Protein 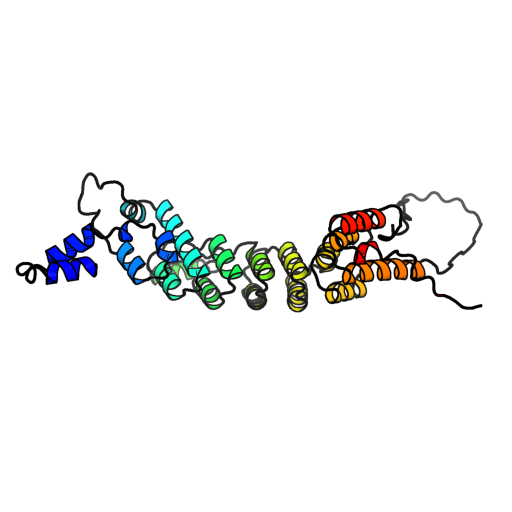AF-G4Z9L5-F1 (afdb_monomer_lite)

pLDDT: mean 73.32, std 16.98, range [27.75, 94.19]

Structure (mmCIF, N/CA/C/O backbone):
data_AF-G4Z9L5-F1
#
_entry.id   AF-G4Z9L5-F1
#
loop_
_atom_site.group_PDB
_atom_site.id
_atom_site.type_symbol
_atom_site.label_atom_id
_atom_site.label_alt_id
_atom_site.label_comp_id
_atom_site.label_asym_id
_atom_site.label_entity_id
_atom_site.label_seq_id
_atom_site.pdbx_PDB_ins_code
_atom_site.Cartn_x
_atom_site.Cartn_y
_atom_site.Cartn_z
_atom_site.occupancy
_atom_site.B_iso_or_equiv
_atom_site.auth_seq_id
_atom_site.auth_comp_id
_atom_site.auth_asym_id
_atom_site.auth_atom_id
_atom_site.pdbx_PDB_model_num
ATOM 1 N N . PRO A 1 1 ? -23.740 -12.668 27.620 1.00 65.25 1 PRO A N 1
ATOM 2 C CA . PRO A 1 1 ? -23.183 -13.867 28.298 1.00 65.25 1 PRO A CA 1
ATOM 3 C C . PRO A 1 1 ? -22.699 -14.909 27.269 1.00 65.25 1 PRO A C 1
ATOM 5 O O . PRO A 1 1 ? -23.249 -14.976 26.172 1.00 65.25 1 PRO A O 1
ATOM 8 N N . LEU A 1 2 ? -21.665 -15.696 27.590 1.00 73.94 2 LEU A N 1
ATOM 9 C CA . LEU A 1 2 ? -21.177 -16.818 26.784 1.00 73.94 2 LEU A CA 1
ATOM 10 C C . LEU A 1 2 ? -22.292 -17.851 26.617 1.00 73.94 2 LEU A C 1
ATOM 12 O O . LEU A 1 2 ? -22.941 -18.227 27.595 1.00 73.94 2 LEU A O 1
ATOM 16 N N . LEU A 1 3 ? -22.469 -18.354 25.393 1.00 78.31 3 LEU A N 1
ATOM 17 C CA . LEU A 1 3 ? -23.492 -19.354 25.074 1.00 78.31 3 LEU A CA 1
ATOM 18 C C . LEU A 1 3 ? -23.369 -20.596 25.973 1.00 78.31 3 LEU A C 1
ATOM 20 O O . LEU A 1 3 ? -24.366 -21.087 26.490 1.00 78.31 3 LEU A O 1
ATOM 24 N N . VAL A 1 4 ? -22.138 -21.055 26.218 1.00 78.69 4 VAL A N 1
ATOM 25 C CA . VAL A 1 4 ? -21.842 -22.218 27.073 1.00 78.69 4 VAL A CA 1
ATOM 26 C C . VAL A 1 4 ? -22.334 -22.004 28.506 1.00 78.69 4 VAL A C 1
ATOM 28 O O . VAL A 1 4 ? -22.950 -22.893 29.087 1.00 78.69 4 VAL A O 1
ATOM 31 N N . VAL A 1 5 ? -22.126 -20.808 29.061 1.00 78.94 5 VAL A N 1
ATOM 32 C CA . VAL A 1 5 ? -22.569 -20.463 30.418 1.00 78.94 5 VAL A CA 1
ATOM 33 C C . VAL A 1 5 ? -24.092 -20.362 30.460 1.00 78.94 5 VAL A C 1
ATOM 35 O O . VAL A 1 5 ? -24.722 -20.953 31.332 1.00 78.94 5 VAL A O 1
ATOM 38 N N . ALA A 1 6 ? -24.708 -19.718 29.466 1.00 79.06 6 ALA A N 1
ATOM 39 C CA . ALA A 1 6 ? -26.164 -19.640 29.369 1.00 79.06 6 ALA A CA 1
ATOM 40 C C . ALA A 1 6 ? -26.823 -21.032 29.286 1.00 79.06 6 ALA A C 1
ATOM 42 O O . ALA A 1 6 ? -27.838 -21.272 29.938 1.00 79.06 6 ALA A O 1
ATOM 43 N N . LEU A 1 7 ? -26.239 -21.966 28.530 1.00 81.56 7 LEU A N 1
ATOM 44 C CA . LEU A 1 7 ? -26.728 -23.343 28.423 1.00 81.56 7 LEU A CA 1
ATOM 45 C C . LEU A 1 7 ? -26.539 -24.130 29.728 1.00 81.56 7 LEU A C 1
ATOM 47 O O . LEU A 1 7 ? -27.466 -24.806 30.175 1.00 81.56 7 LEU A O 1
ATOM 51 N N . LEU A 1 8 ? -25.380 -23.997 30.379 1.00 82.94 8 LEU A N 1
ATOM 52 C CA . LEU A 1 8 ? -25.090 -24.676 31.643 1.00 82.94 8 LEU A CA 1
ATOM 53 C C . LEU A 1 8 ? -26.039 -24.216 32.757 1.00 82.94 8 LEU A C 1
ATOM 55 O O . LEU A 1 8 ? -26.591 -25.048 33.475 1.00 82.94 8 LEU A O 1
ATOM 59 N N . PHE A 1 9 ? -26.301 -22.913 32.865 1.00 80.06 9 PHE A N 1
ATOM 60 C CA . PHE A 1 9 ? -27.212 -22.372 33.875 1.00 80.06 9 PHE A CA 1
ATOM 61 C C . PHE A 1 9 ? -28.696 -22.620 33.561 1.00 80.06 9 PHE A C 1
ATOM 63 O O . PHE A 1 9 ? -29.475 -22.804 34.492 1.00 80.06 9 PHE A O 1
ATOM 70 N N . ARG A 1 10 ? -29.090 -22.746 32.284 1.00 80.38 10 ARG A N 1
ATOM 71 C CA . ARG A 1 10 ? -30.436 -23.225 31.904 1.00 80.38 10 ARG A CA 1
ATOM 72 C C . ARG A 1 10 ? -30.689 -24.677 32.315 1.00 80.38 10 ARG A C 1
ATOM 74 O O . ARG A 1 10 ? -31.826 -25.024 32.612 1.00 80.38 10 ARG A O 1
ATOM 81 N N . SER A 1 11 ? -29.649 -25.513 32.354 1.00 82.44 11 SER A N 1
ATOM 82 C CA . SER A 1 11 ? -29.766 -26.925 32.753 1.00 82.44 11 SER A CA 1
ATOM 83 C C . SER A 1 11 ? -29.892 -27.149 34.268 1.00 82.44 11 SER A C 1
ATOM 85 O O . SER A 1 11 ? -30.231 -28.253 34.691 1.00 82.44 11 SER A O 1
ATOM 87 N N . LYS A 1 12 ? -29.639 -26.122 35.098 1.00 80.31 12 LYS A N 1
ATOM 88 C CA . LYS A 1 12 ? -29.667 -26.221 36.566 1.00 80.31 12 LYS A CA 1
ATOM 89 C C . LYS A 1 12 ? -30.902 -25.513 37.154 1.00 80.31 12 LYS A C 1
ATOM 91 O O . LYS A 1 12 ? -30.903 -24.281 37.248 1.00 80.31 12 LYS A O 1
ATOM 96 N N . PRO A 1 13 ? -31.938 -26.257 37.591 1.00 67.56 13 PRO A N 1
ATOM 97 C CA . PRO A 1 13 ? -33.136 -25.674 38.189 1.00 67.56 13 PRO A CA 1
ATOM 98 C C . PRO A 1 13 ? -32.773 -25.064 39.550 1.00 67.56 13 PRO A C 1
ATOM 100 O O . PRO A 1 13 ? -32.474 -25.773 40.503 1.00 67.56 13 PRO A O 1
ATOM 103 N N . GLY A 1 14 ? -32.714 -23.735 39.614 1.00 70.94 14 GLY A N 1
ATOM 104 C CA . GLY A 1 14 ? -32.313 -22.979 40.809 1.00 70.94 14 GLY A CA 1
ATOM 105 C C . GLY A 1 14 ? -31.608 -21.661 40.490 1.00 70.94 14 GLY A C 1
ATOM 106 O O . GLY A 1 14 ? -31.708 -20.715 41.259 1.00 70.94 14 GLY A O 1
ATOM 107 N N . PHE A 1 15 ? -30.968 -21.561 39.320 1.00 65.94 15 PHE A N 1
ATOM 108 C CA . PHE A 1 15 ? -30.259 -20.345 38.896 1.00 65.94 15 PHE A CA 1
ATOM 109 C C . PHE A 1 15 ? -31.024 -19.483 37.882 1.00 65.94 15 PHE A C 1
ATOM 111 O O . PHE A 1 15 ? -30.560 -18.403 37.525 1.00 65.94 15 PHE A O 1
ATOM 118 N N . GLY A 1 16 ? -32.212 -19.911 37.439 1.00 67.00 16 GLY A N 1
ATOM 119 C CA . GLY A 1 16 ? -33.048 -19.138 36.509 1.00 67.00 16 GLY A CA 1
ATOM 120 C C . GLY A 1 16 ? -33.518 -17.783 37.061 1.00 67.00 16 GLY A C 1
ATOM 121 O O . GLY A 1 16 ? -33.874 -16.905 36.283 1.00 67.00 16 GLY A O 1
ATOM 122 N N . SER A 1 17 ? -33.483 -17.596 38.384 1.00 71.25 17 SER A N 1
ATOM 123 C CA . SER A 1 17 ? -33.837 -16.354 39.085 1.00 71.25 17 SER A CA 1
ATOM 124 C C . SER A 1 17 ? -32.644 -15.428 39.365 1.00 71.25 17 SER A C 1
ATOM 126 O O . SER A 1 17 ? -32.846 -14.335 39.890 1.00 71.25 17 SER A O 1
ATOM 128 N N . LEU A 1 18 ? -31.410 -15.830 39.026 1.00 79.38 18 LEU A N 1
ATOM 129 C CA . LEU A 1 18 ? -30.176 -15.098 39.347 1.00 79.38 18 LEU A CA 1
ATOM 130 C C . LEU A 1 18 ? -29.397 -14.718 38.070 1.00 79.38 18 LEU A C 1
ATOM 132 O O . LEU A 1 18 ? -28.298 -15.231 37.843 1.00 79.38 18 LEU A O 1
ATOM 136 N N . PRO A 1 19 ? -29.929 -13.810 37.227 1.00 78.00 19 PRO A N 1
ATOM 137 C CA . PRO A 1 19 ? -29.271 -13.407 35.980 1.00 78.00 19 PRO A CA 1
ATOM 138 C C . PRO A 1 19 ? -27.883 -12.796 36.222 1.00 78.00 19 PRO A C 1
ATOM 140 O O . PRO A 1 19 ? -26.950 -13.085 35.481 1.00 78.00 19 PRO A O 1
ATOM 143 N N . HIS A 1 20 ? -27.709 -12.068 37.330 1.00 79.06 20 HIS A N 1
ATOM 144 C CA . HIS A 1 20 ? -26.424 -11.486 37.717 1.00 79.06 20 HIS A CA 1
ATOM 145 C C . HIS A 1 20 ? -25.327 -12.540 37.945 1.00 79.06 20 HIS A C 1
ATOM 147 O O . HIS A 1 20 ? -24.188 -12.310 37.562 1.00 79.06 20 HIS A O 1
ATOM 153 N N . VAL A 1 21 ? -25.648 -13.721 38.496 1.00 79.62 21 VAL A N 1
ATOM 154 C CA . VAL A 1 21 ? -24.662 -14.807 38.682 1.00 79.62 21 VAL A CA 1
ATOM 155 C C . VAL A 1 21 ? -24.234 -15.379 37.334 1.00 79.62 21 VAL A C 1
ATOM 157 O O . VAL A 1 21 ? -23.052 -15.643 37.119 1.00 79.62 21 VAL A O 1
ATOM 160 N N . VAL A 1 22 ? -25.182 -15.550 36.410 1.00 79.06 22 VAL A N 1
ATOM 161 C CA . VAL A 1 22 ? -24.896 -16.015 35.045 1.00 79.06 22 VAL A CA 1
ATOM 162 C C . VAL A 1 22 ? -23.985 -15.021 34.327 1.00 79.06 22 VAL A C 1
ATOM 164 O O . VAL A 1 22 ? -23.029 -15.436 33.670 1.00 79.06 22 VAL A O 1
ATOM 167 N N . ASP A 1 23 ? -24.242 -13.724 34.487 1.00 76.12 23 ASP A N 1
ATOM 168 C CA . ASP A 1 23 ? -23.431 -12.667 33.892 1.00 76.12 23 ASP A CA 1
ATOM 169 C C . ASP A 1 23 ? -22.036 -12.589 34.525 1.00 76.12 23 ASP A C 1
ATOM 171 O O . ASP A 1 23 ? -21.055 -12.576 33.784 1.00 76.12 23 ASP A O 1
ATOM 175 N N . SER A 1 24 ? -21.904 -12.666 35.854 1.00 75.38 24 SER A N 1
ATOM 176 C CA . SER A 1 24 ? -20.599 -12.692 36.534 1.00 75.38 24 SER A CA 1
ATOM 177 C C . SER A 1 24 ? -19.767 -13.923 36.170 1.00 75.38 24 SER A C 1
ATOM 179 O O . SER A 1 24 ? -18.589 -13.792 35.845 1.00 75.38 24 SER A O 1
ATOM 181 N N . VAL A 1 25 ? -20.360 -15.124 36.156 1.00 77.62 25 VAL A N 1
ATOM 182 C CA . VAL A 1 25 ? -19.649 -16.357 35.762 1.00 77.62 25 VAL A CA 1
ATOM 183 C C . VAL A 1 25 ? -19.287 -16.320 34.282 1.00 77.62 25 VAL A C 1
ATOM 185 O O . VAL A 1 25 ? -18.194 -16.732 33.895 1.00 77.62 25 VAL A O 1
ATOM 188 N N . SER A 1 26 ? -20.175 -15.783 33.445 1.00 78.56 26 SER A N 1
ATOM 189 C CA . SER A 1 26 ? -19.867 -15.550 32.041 1.00 78.56 26 SER A CA 1
ATOM 190 C C . SER A 1 26 ? -18.724 -14.565 31.857 1.00 78.56 26 SER A C 1
ATOM 192 O O . SER A 1 26 ? -17.976 -14.735 30.903 1.00 78.56 26 SER A O 1
ATOM 194 N N . ALA A 1 27 ? -18.636 -13.524 32.676 1.00 72.75 27 ALA A N 1
ATOM 195 C CA . ALA A 1 27 ? -17.602 -12.508 32.570 1.00 72.75 27 ALA A CA 1
ATOM 196 C C . ALA A 1 27 ? -16.255 -13.042 33.098 1.00 72.75 27 ALA A C 1
ATOM 198 O O . ALA A 1 27 ? -15.216 -12.774 32.505 1.00 72.75 27 ALA A O 1
ATOM 199 N N . PHE A 1 28 ? -16.280 -13.887 34.136 1.00 73.12 28 PHE A N 1
ATOM 200 C CA . PHE A 1 28 ? -15.102 -14.571 34.676 1.00 73.12 28 PHE A CA 1
ATOM 201 C C . PHE A 1 28 ? -14.513 -15.617 33.716 1.00 73.12 28 PHE A C 1
ATOM 203 O O . PHE A 1 28 ? -13.302 -15.678 33.530 1.00 73.12 28 PHE A O 1
ATOM 210 N N . LEU A 1 29 ? -15.359 -16.441 33.085 1.00 73.69 29 LEU A N 1
ATOM 211 C CA . LEU A 1 29 ? -14.920 -17.491 32.150 1.00 73.69 29 LEU A CA 1
ATOM 212 C C . LEU A 1 29 ? -14.539 -16.962 30.765 1.00 73.69 29 LEU A C 1
ATOM 214 O O . LEU A 1 29 ? -14.106 -17.723 29.897 1.00 73.69 29 LEU A O 1
ATOM 218 N N . ASP A 1 30 ? -14.736 -15.674 30.528 1.00 74.06 30 ASP A N 1
ATOM 219 C CA . ASP A 1 30 ? -14.447 -15.069 29.251 1.00 74.06 30 ASP A CA 1
ATOM 220 C C . ASP A 1 30 ? -12.952 -14.792 29.111 1.00 74.06 30 ASP A C 1
ATOM 222 O O . ASP A 1 30 ? -12.443 -13.754 29.513 1.00 74.06 30 ASP A O 1
ATOM 226 N N . SER A 1 31 ? -12.221 -15.727 28.514 1.00 75.06 31 SER A N 1
ATOM 227 C CA . SER A 1 31 ? -10.815 -15.516 28.161 1.00 75.06 31 SER A CA 1
ATOM 228 C C . SER A 1 31 ? -10.649 -14.594 26.948 1.00 75.06 31 SER A C 1
ATOM 230 O O . SER A 1 31 ? -9.572 -14.031 26.752 1.00 75.06 31 SER A O 1
ATOM 232 N N . SER A 1 32 ? -11.706 -14.380 26.150 1.00 74.12 32 SER A N 1
ATOM 233 C CA . SER A 1 32 ? -11.632 -13.566 24.929 1.00 74.12 32 SER A CA 1
ATOM 234 C C . SER A 1 32 ? -11.335 -12.098 25.233 1.00 74.12 32 SER A C 1
ATOM 236 O O . SER A 1 32 ? -10.643 -11.431 24.470 1.00 74.12 32 SER A O 1
ATOM 238 N N . VAL A 1 33 ? -11.758 -11.622 26.403 1.00 73.94 33 VAL A N 1
ATOM 239 C CA . VAL A 1 33 ? -11.490 -10.260 26.877 1.00 73.94 33 VAL A CA 1
ATOM 240 C C . VAL A 1 33 ? -10.038 -10.045 27.323 1.00 73.94 33 VAL A C 1
ATOM 242 O O . VAL A 1 33 ? -9.648 -8.909 27.551 1.00 73.94 33 VAL A O 1
ATOM 245 N N . GLN A 1 34 ? -9.220 -11.095 27.471 1.00 76.62 34 GLN A N 1
ATOM 246 C CA . GLN A 1 34 ? -7.770 -10.955 27.710 1.00 76.62 34 GLN A CA 1
ATOM 247 C C . GLN A 1 34 ? -6.965 -10.799 26.409 1.00 76.62 34 GLN A C 1
ATOM 249 O O . GLN A 1 34 ? -5.753 -10.592 26.454 1.00 76.62 34 GLN A O 1
ATOM 254 N N . LEU A 1 35 ? -7.607 -10.911 25.242 1.00 83.00 35 LEU A N 1
ATOM 255 C CA . LEU A 1 35 ? -6.928 -10.744 23.963 1.00 83.00 35 LEU A CA 1
ATOM 256 C C . LEU A 1 35 ? -6.574 -9.265 23.731 1.00 83.00 35 LEU A C 1
ATOM 258 O O . LEU A 1 35 ? -7.439 -8.404 23.897 1.00 83.00 35 LEU A O 1
ATOM 262 N N . PRO A 1 36 ? -5.341 -8.959 23.279 1.00 85.31 36 PRO A N 1
ATOM 263 C CA . PRO A 1 36 ? -5.005 -7.625 22.794 1.00 85.31 36 PRO A CA 1
ATOM 264 C C . PRO A 1 36 ? -5.947 -7.201 21.665 1.00 85.31 36 PRO A C 1
ATOM 266 O O . PRO A 1 36 ? -6.260 -8.008 20.782 1.00 85.31 36 PRO A O 1
ATOM 269 N N . LEU A 1 37 ? -6.357 -5.932 21.662 1.00 86.56 37 LEU A N 1
ATOM 270 C C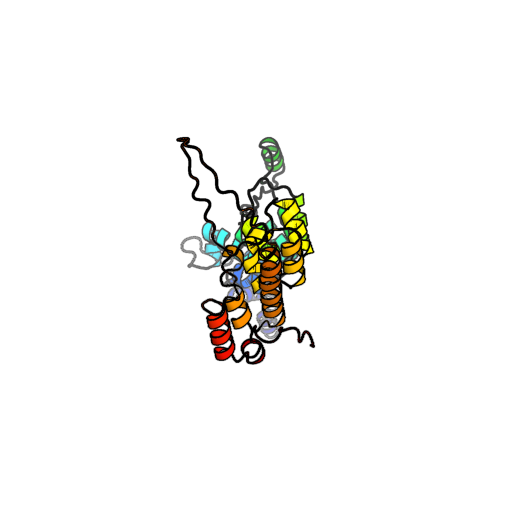A . LEU A 1 37 ? -7.328 -5.393 20.706 1.00 86.56 37 LEU A CA 1
ATOM 271 C C . LEU A 1 37 ? -6.886 -5.581 19.245 1.00 86.56 37 LEU A C 1
ATOM 273 O O . LEU A 1 37 ? -7.672 -6.001 18.398 1.00 86.56 37 LEU A O 1
ATOM 277 N N . SER A 1 38 ? -5.602 -5.372 18.961 1.00 86.75 38 SER A N 1
ATOM 278 C CA . SER A 1 38 ? -4.978 -5.641 17.656 1.00 86.75 38 SER A CA 1
ATOM 279 C C . SER A 1 38 ? -5.156 -7.093 17.199 1.00 86.75 38 SER A C 1
ATOM 281 O O . SER A 1 38 ? -5.506 -7.360 16.052 1.00 86.75 38 SER A O 1
ATOM 283 N N . LYS A 1 39 ? -4.987 -8.064 18.105 1.00 87.88 39 LYS A N 1
ATOM 284 C CA . LYS A 1 39 ? -5.175 -9.490 17.797 1.00 87.88 39 LYS A CA 1
ATOM 285 C C . LYS A 1 39 ? -6.652 -9.843 17.638 1.00 87.88 39 LYS A C 1
ATOM 287 O O . LYS A 1 39 ? -6.980 -10.679 16.803 1.00 87.88 39 LYS A O 1
ATOM 292 N N . ALA A 1 40 ? -7.531 -9.199 18.404 1.00 88.25 40 ALA A N 1
ATOM 293 C CA . ALA A 1 40 ? -8.975 -9.349 18.266 1.00 88.25 40 ALA A CA 1
ATOM 294 C C . ALA A 1 40 ? -9.493 -8.804 16.921 1.00 88.25 40 ALA A C 1
ATOM 296 O O . ALA A 1 40 ? -10.385 -9.396 16.312 1.00 88.25 40 ALA A O 1
ATOM 297 N N . SER A 1 41 ? -8.878 -7.730 16.421 1.00 89.62 41 SER A N 1
ATOM 298 C CA . SER A 1 41 ? -9.227 -7.086 15.146 1.00 89.62 41 SER A CA 1
ATOM 299 C C . SER A 1 41 ? -9.036 -8.020 13.946 1.00 89.62 41 SER A C 1
ATOM 301 O O . SER A 1 41 ? -9.818 -7.984 12.997 1.00 89.62 41 SER A O 1
ATOM 303 N N . LYS A 1 42 ? -8.104 -8.981 14.037 1.00 89.94 42 LYS A N 1
ATOM 304 C CA . LYS A 1 42 ? -7.916 -10.032 13.020 1.00 89.94 42 LYS A CA 1
ATOM 305 C C . LYS A 1 42 ? -9.170 -10.865 12.761 1.00 89.94 42 LYS A C 1
ATOM 307 O O . LYS A 1 42 ? -9.334 -11.380 11.657 1.00 89.94 42 LYS A O 1
ATOM 312 N N . PHE A 1 43 ? -10.052 -11.001 13.752 1.00 87.06 43 PHE A N 1
ATOM 313 C CA . PHE A 1 43 ? -11.279 -11.788 13.629 1.00 87.06 43 PHE A CA 1
ATOM 314 C C . PHE A 1 43 ? -12.434 -11.029 12.964 1.00 87.06 43 PHE A C 1
ATOM 316 O O . PHE A 1 43 ? -13.440 -11.658 12.648 1.00 87.06 43 PHE A O 1
ATOM 323 N N . GLY A 1 44 ? -12.335 -9.709 12.750 1.00 86.12 44 GLY A N 1
ATOM 324 C CA . GLY A 1 44 ? -13.411 -8.951 12.095 1.00 86.12 44 GLY A CA 1
ATOM 325 C C . GLY A 1 44 ? -14.698 -8.830 12.916 1.00 86.12 44 GLY A C 1
ATOM 326 O O . GLY A 1 44 ? -15.769 -8.641 12.354 1.00 86.12 44 GLY A O 1
ATOM 327 N N . SER A 1 45 ? -14.639 -9.036 14.235 1.00 88.31 45 SER A N 1
ATOM 328 C CA . SER A 1 45 ? -15.838 -9.113 15.074 1.00 88.31 45 SER A CA 1
ATOM 329 C C . SER A 1 45 ? -15.990 -7.871 15.943 1.00 88.31 45 SER A C 1
ATOM 331 O O . SER A 1 45 ? -15.377 -7.765 17.004 1.00 88.31 45 SER A O 1
ATOM 333 N N . LEU A 1 46 ? -16.879 -6.959 15.537 1.00 88.69 46 LEU A N 1
ATOM 334 C CA . LEU A 1 46 ? -17.261 -5.799 16.353 1.00 88.69 46 LEU A CA 1
ATOM 335 C C . LEU A 1 46 ? -17.849 -6.215 17.704 1.00 88.69 46 LEU A C 1
ATOM 337 O O . LEU A 1 46 ? -17.634 -5.549 18.710 1.00 88.69 46 LEU A O 1
ATOM 341 N N . ALA A 1 47 ? -18.562 -7.344 17.752 1.00 85.38 47 ALA A N 1
ATOM 342 C CA . ALA A 1 47 ? -19.081 -7.886 19.002 1.00 85.38 47 ALA A CA 1
ATOM 343 C C . ALA A 1 47 ? -17.946 -8.259 19.969 1.00 85.38 47 ALA A C 1
ATOM 345 O O . ALA A 1 47 ? -18.070 -8.019 21.167 1.00 85.38 47 ALA A O 1
ATOM 346 N N . LEU A 1 48 ? -16.833 -8.803 19.460 1.00 85.38 48 LEU A N 1
ATOM 347 C CA . LEU A 1 48 ? -15.641 -9.093 20.259 1.00 85.38 48 LEU A CA 1
ATOM 348 C C . LEU A 1 48 ? -14.933 -7.805 20.702 1.00 85.38 48 LEU A C 1
ATOM 350 O O . LEU A 1 48 ? -14.564 -7.702 21.868 1.00 85.38 48 LEU A O 1
ATOM 354 N N . LEU A 1 49 ? -14.790 -6.816 19.814 1.00 86.81 49 LEU A N 1
ATOM 355 C CA . LEU A 1 49 ? -14.167 -5.528 20.149 1.00 86.81 49 LEU A CA 1
ATOM 356 C C . LEU A 1 49 ? -14.965 -4.765 21.214 1.00 86.81 49 LEU A C 1
ATOM 358 O O . LEU A 1 49 ? -14.400 -4.382 22.235 1.00 86.81 49 LEU A O 1
ATOM 362 N N . ASN A 1 50 ? -16.287 -4.652 21.049 1.00 86.06 50 ASN A N 1
ATOM 363 C CA . ASN A 1 50 ? -17.188 -4.078 22.054 1.00 86.06 50 ASN A CA 1
ATOM 364 C C . ASN A 1 50 ? -17.078 -4.814 23.389 1.00 86.06 50 ASN A C 1
ATOM 366 O O . ASN A 1 50 ? -17.085 -4.205 24.456 1.00 86.06 50 ASN A O 1
ATOM 370 N N . ARG A 1 51 ? -16.950 -6.139 23.343 1.00 81.62 51 ARG A N 1
ATOM 371 C CA . ARG A 1 51 ? -16.830 -6.961 24.542 1.00 81.62 51 ARG A CA 1
ATOM 372 C C . ARG A 1 51 ? -15.511 -6.731 25.276 1.00 81.62 51 ARG A C 1
ATOM 374 O O . ARG A 1 51 ? -15.535 -6.604 26.496 1.00 81.62 51 ARG A O 1
ATOM 381 N N . ILE A 1 52 ? -14.394 -6.628 24.554 1.00 83.56 52 ILE A N 1
ATOM 382 C CA . ILE A 1 52 ? -13.085 -6.254 25.116 1.00 83.56 52 ILE A CA 1
ATOM 383 C C . ILE A 1 52 ? -13.147 -4.838 25.695 1.00 83.56 52 ILE A C 1
ATOM 385 O O . ILE A 1 52 ? -12.696 -4.617 26.816 1.00 83.56 52 ILE A O 1
ATOM 389 N N . TRP A 1 53 ? -13.758 -3.896 24.973 1.00 83.19 53 TRP A N 1
ATOM 390 C CA . TRP A 1 53 ? -13.824 -2.494 25.373 1.00 83.19 53 TRP A CA 1
ATOM 391 C C . TRP A 1 53 ? -14.694 -2.254 26.614 1.00 83.19 53 TRP A C 1
ATOM 393 O O . TRP A 1 53 ? -14.288 -1.537 27.529 1.00 83.19 53 TRP A O 1
ATOM 403 N N . HIS A 1 54 ? -15.881 -2.859 26.685 1.00 79.31 54 HIS A N 1
ATOM 404 C CA . HIS A 1 54 ? -16.823 -2.658 27.792 1.00 79.31 54 HIS A CA 1
ATOM 405 C C . HIS A 1 54 ? -16.539 -3.528 29.027 1.00 79.31 54 HIS A C 1
ATOM 407 O O . HIS A 1 54 ? -17.194 -3.347 30.054 1.00 79.31 54 HIS A O 1
ATOM 413 N N . CYS A 1 55 ? -15.587 -4.464 28.970 1.00 73.19 55 CYS A N 1
ATOM 414 C CA . CYS A 1 55 ? -15.248 -5.302 30.118 1.00 73.19 55 CYS A CA 1
ATOM 415 C C . CYS A 1 55 ? -14.539 -4.475 31.209 1.00 73.19 55 CYS A C 1
ATOM 417 O O . CYS A 1 55 ? -13.374 -4.113 31.065 1.00 73.19 55 CYS A O 1
ATOM 419 N N . ARG A 1 56 ? -15.250 -4.182 32.309 1.00 63.91 56 ARG A N 1
ATOM 420 C CA . ARG A 1 56 ? -14.771 -3.360 33.444 1.00 63.91 56 ARG A CA 1
ATOM 421 C C . ARG A 1 56 ? -14.300 -4.156 34.669 1.00 63.91 56 ARG A C 1
ATOM 423 O O . ARG A 1 56 ? -14.010 -3.550 35.691 1.00 63.91 56 ARG A O 1
ATOM 430 N N . LEU A 1 57 ? -14.217 -5.486 34.582 1.00 59.44 57 LEU A N 1
ATOM 431 C CA . LEU A 1 57 ? -13.997 -6.367 35.746 1.00 59.44 57 LEU A CA 1
ATOM 432 C C . LEU A 1 57 ? -12.735 -6.052 36.570 1.00 59.44 57 LEU A C 1
ATOM 434 O O . LEU A 1 57 ? -12.687 -6.394 37.744 1.00 59.44 57 LEU A O 1
ATOM 438 N N . ASP A 1 58 ? -11.730 -5.405 35.979 1.00 54.97 58 ASP A N 1
ATOM 439 C CA . ASP A 1 58 ? -10.436 -5.176 36.632 1.00 54.97 58 ASP A CA 1
ATOM 440 C C . ASP A 1 58 ? -10.394 -3.864 37.459 1.00 54.97 58 ASP A C 1
ATOM 442 O O . ASP A 1 58 ? -9.430 -3.632 38.184 1.00 54.97 58 ASP A O 1
ATOM 446 N N . LEU A 1 59 ? -11.428 -3.011 37.371 1.00 50.03 59 LEU A N 1
ATOM 447 C CA . LEU A 1 59 ? -11.484 -1.681 38.010 1.00 50.03 59 LEU A CA 1
ATOM 448 C C . LEU A 1 59 ? -12.061 -1.677 39.435 1.00 50.03 59 LEU A C 1
ATOM 450 O O . LEU A 1 59 ? -11.937 -0.674 40.128 1.00 50.03 59 LEU A O 1
ATOM 454 N N . GLU A 1 60 ? -12.676 -2.767 39.895 1.00 50.59 60 GLU A N 1
ATOM 455 C CA . GLU A 1 60 ? -13.289 -2.826 41.237 1.00 50.59 60 GLU A CA 1
ATOM 456 C C . GLU A 1 60 ? -12.271 -3.104 42.366 1.00 50.59 60 GLU A C 1
ATOM 458 O O . GLU A 1 60 ? -12.624 -3.082 43.543 1.00 50.59 60 GLU A O 1
ATOM 463 N N . ALA A 1 61 ? -10.994 -3.341 42.041 1.00 49.59 61 ALA A N 1
ATOM 464 C CA . ALA A 1 61 ? -9.930 -3.588 43.017 1.00 49.59 61 ALA A CA 1
ATOM 465 C C . ALA A 1 61 ? -9.078 -2.322 43.250 1.00 49.59 61 ALA A C 1
ATOM 467 O O . ALA A 1 61 ? -7.925 -2.249 42.829 1.00 49.59 61 ALA A O 1
ATOM 468 N N . GLU A 1 62 ? -9.652 -1.329 43.937 1.00 51.53 62 GLU A N 1
ATOM 469 C CA . GLU A 1 62 ? -9.165 0.058 44.106 1.00 51.53 62 GLU A CA 1
ATOM 470 C C . GLU A 1 62 ? -7.748 0.273 44.695 1.00 51.53 62 GLU A C 1
ATOM 472 O O . GLU A 1 62 ? -7.337 1.419 44.849 1.00 51.53 62 GLU A O 1
ATOM 477 N N . VAL A 1 63 ? -6.952 -0.754 45.021 1.00 48.56 63 VAL A N 1
ATOM 478 C CA . VAL A 1 63 ? -5.626 -0.533 45.654 1.00 48.56 63 VAL A CA 1
ATOM 479 C C . VAL A 1 63 ? -4.487 -1.377 45.068 1.00 48.56 63 VAL A C 1
ATOM 481 O O . VAL A 1 63 ? -3.329 -1.031 45.255 1.00 48.56 63 VAL A O 1
ATOM 484 N N . ASN A 1 64 ? -4.771 -2.445 44.316 1.00 50.75 64 ASN A N 1
ATOM 485 C CA . ASN A 1 64 ? -3.758 -3.310 43.692 1.00 50.75 64 ASN A CA 1
ATOM 486 C C . ASN A 1 64 ? -4.389 -4.072 42.518 1.00 50.75 64 ASN A C 1
ATOM 488 O O . ASN A 1 64 ? -4.511 -5.299 42.568 1.00 50.75 64 ASN A O 1
ATOM 492 N N . ALA A 1 65 ? -4.859 -3.359 41.491 1.00 55.22 65 ALA A N 1
ATOM 493 C CA . ALA A 1 65 ? -5.395 -4.012 40.302 1.00 55.22 65 ALA A CA 1
ATOM 494 C C . ALA A 1 65 ? -4.307 -4.942 39.719 1.00 55.22 65 ALA A C 1
ATOM 496 O O . ALA A 1 65 ? -3.223 -4.463 39.369 1.00 55.22 65 ALA A O 1
ATOM 497 N N . PRO A 1 66 ? -4.532 -6.268 39.668 1.00 57.22 66 PRO A N 1
ATOM 498 C CA . PRO A 1 66 ? -3.544 -7.190 39.131 1.00 57.22 66 PRO A CA 1
ATOM 499 C C . PRO A 1 66 ? -3.263 -6.830 37.672 1.00 57.22 66 PRO A C 1
ATOM 501 O O . PRO A 1 66 ? -4.170 -6.447 36.930 1.00 57.22 66 PRO A O 1
ATOM 504 N N . TRP A 1 67 ? -1.998 -6.954 37.267 1.00 65.88 67 TRP A N 1
ATOM 505 C CA . TRP A 1 67 ? -1.570 -6.735 35.888 1.00 65.88 67 TRP A CA 1
ATOM 506 C C . TRP A 1 67 ? -2.510 -7.465 34.918 1.00 65.88 67 TRP A C 1
ATOM 508 O O . TRP A 1 67 ? -2.652 -8.689 34.967 1.00 65.88 67 TRP A O 1
ATOM 518 N N . SER A 1 68 ? -3.169 -6.703 34.046 1.00 71.44 68 SER A N 1
ATOM 519 C CA . SER A 1 68 ? -4.021 -7.227 32.985 1.00 71.44 68 SER A CA 1
ATOM 520 C C . SER A 1 68 ? -3.830 -6.392 31.720 1.00 71.44 68 SER A C 1
ATOM 522 O O . SER A 1 68 ? -3.596 -5.183 31.772 1.00 71.44 68 SER A O 1
ATOM 524 N N . ILE A 1 69 ? -3.961 -7.036 30.558 1.00 75.19 69 ILE A N 1
ATOM 525 C CA . ILE A 1 69 ? -3.898 -6.370 29.245 1.00 75.19 69 ILE A CA 1
ATOM 526 C C . ILE A 1 69 ? -4.955 -5.252 29.123 1.00 75.19 69 ILE A C 1
ATOM 528 O O . ILE A 1 69 ? -4.744 -4.271 28.414 1.00 75.19 69 ILE A O 1
ATOM 532 N N . ARG A 1 70 ? -6.075 -5.363 29.845 1.00 75.69 70 ARG A N 1
ATOM 533 C CA . ARG A 1 70 ? -7.154 -4.363 29.840 1.00 75.69 70 ARG A CA 1
ATOM 534 C C . ARG A 1 70 ? -6.811 -3.146 30.683 1.00 75.69 70 ARG A C 1
ATOM 536 O O . ARG A 1 70 ? -7.092 -2.032 30.260 1.00 75.69 70 ARG A O 1
ATOM 543 N N . SER A 1 71 ? -6.193 -3.371 31.844 1.00 73.31 71 SER A N 1
ATOM 544 C CA . SER A 1 71 ? -5.667 -2.296 32.686 1.00 73.31 71 SER A CA 1
ATOM 545 C C . SER A 1 71 ? -4.636 -1.482 31.899 1.00 73.31 71 SER A C 1
ATOM 547 O O . SER A 1 71 ? -4.760 -0.268 31.793 1.00 73.31 71 SER A O 1
ATOM 549 N N . LEU A 1 72 ? -3.727 -2.157 31.184 1.00 77.12 72 LEU A N 1
ATOM 550 C CA . LEU A 1 72 ? -2.781 -1.508 30.268 1.00 77.12 72 LEU A CA 1
ATOM 551 C C . LEU A 1 72 ? -3.471 -0.688 29.165 1.00 77.12 72 LEU A C 1
ATOM 553 O O . LEU A 1 72 ? -3.046 0.427 28.895 1.00 77.12 72 LEU A O 1
ATOM 557 N N . LEU A 1 73 ? -4.546 -1.199 28.551 1.00 80.06 73 LEU A N 1
ATOM 558 C CA . LEU A 1 73 ? -5.300 -0.461 27.523 1.00 80.06 73 LEU A CA 1
ATOM 559 C C . LEU A 1 73 ? -5.933 0.836 28.053 1.00 80.06 73 LEU A C 1
ATOM 561 O O . LEU A 1 73 ? -6.173 1.743 27.269 1.00 80.06 73 LEU A O 1
ATOM 565 N N . ARG A 1 74 ? -6.227 0.917 29.356 1.00 77.12 74 ARG A N 1
ATOM 566 C CA . ARG A 1 74 ? -6.892 2.070 29.986 1.00 77.12 74 ARG A CA 1
ATOM 567 C C . ARG A 1 74 ? -5.933 3.018 30.702 1.00 77.12 74 ARG A C 1
ATOM 569 O O . ARG A 1 74 ? -6.282 4.176 30.898 1.00 77.12 74 ARG A O 1
ATOM 576 N N . CYS A 1 75 ? -4.781 2.522 31.143 1.00 76.62 75 CYS A N 1
ATOM 577 C CA . CYS A 1 75 ? -3.850 3.271 31.982 1.00 76.62 75 CYS A CA 1
ATOM 578 C C . CYS A 1 75 ? -2.596 3.736 31.231 1.00 76.62 75 CYS A C 1
ATOM 580 O O . CYS A 1 75 ? -1.978 4.703 31.662 1.00 76.62 75 CYS A O 1
ATOM 582 N N . GLU A 1 76 ? -2.219 3.082 30.126 1.00 82.44 76 GLU A N 1
ATOM 583 C CA . GLU A 1 76 ? -0.978 3.374 29.399 1.00 82.44 76 GLU A CA 1
ATOM 584 C C . GLU A 1 76 ? -1.244 3.909 27.988 1.00 82.44 76 GLU A C 1
ATOM 586 O O . GLU A 1 76 ? -1.519 3.152 27.054 1.00 82.44 76 GLU A O 1
ATOM 591 N N . VAL A 1 77 ? -1.050 5.218 27.804 1.00 81.44 77 VAL A N 1
ATOM 592 C CA . VAL A 1 77 ? -1.267 5.929 26.527 1.00 81.44 77 VAL A CA 1
ATOM 593 C C . VAL A 1 77 ? -0.434 5.335 25.382 1.00 81.44 77 VAL A C 1
ATOM 595 O O . VAL A 1 77 ? -0.891 5.236 24.242 1.00 81.44 77 VAL A O 1
ATOM 598 N N . HIS A 1 78 ? 0.796 4.889 25.660 1.00 83.06 78 HIS A N 1
ATOM 599 C CA . HIS A 1 78 ? 1.653 4.267 24.645 1.00 83.06 78 HIS A CA 1
ATOM 600 C C . HIS A 1 78 ? 1.128 2.902 24.190 1.00 83.06 78 HIS A C 1
ATOM 602 O O . HIS A 1 78 ? 1.196 2.576 23.001 1.00 83.06 78 HIS A O 1
ATOM 608 N N . TYR A 1 79 ? 0.594 2.110 25.122 1.00 85.00 79 TYR A N 1
ATOM 609 C CA . TYR A 1 79 ? -0.003 0.820 24.798 1.00 85.00 79 TYR A CA 1
ATOM 610 C C . TYR A 1 79 ? -1.319 1.005 24.045 1.00 85.00 79 TYR A C 1
ATOM 612 O O . TYR A 1 79 ? -1.570 0.300 23.069 1.00 85.00 79 TYR A O 1
ATOM 620 N N . GLU A 1 80 ? -2.114 1.996 24.438 1.00 84.12 80 GLU A N 1
ATOM 621 C CA . GLU A 1 80 ? -3.335 2.388 23.746 1.00 84.12 80 GLU A CA 1
ATOM 622 C C . GLU A 1 80 ? -3.057 2.784 22.289 1.00 84.12 80 GLU A C 1
ATOM 624 O O . GLU A 1 80 ? -3.638 2.206 21.368 1.00 84.12 80 GLU A O 1
ATOM 629 N N . ARG A 1 81 ? -2.064 3.655 22.061 1.00 86.94 81 ARG A N 1
ATOM 630 C CA . ARG A 1 81 ? -1.605 4.033 20.716 1.00 86.94 81 ARG A CA 1
ATOM 631 C C . ARG A 1 81 ? -1.149 2.828 19.895 1.00 86.94 81 ARG A C 1
ATOM 633 O O . ARG A 1 81 ? -1.461 2.734 18.704 1.00 86.94 81 ARG A O 1
ATOM 640 N N . PHE A 1 82 ? -0.398 1.911 20.505 1.00 87.81 82 PHE A N 1
ATOM 641 C CA . PHE A 1 82 ? 0.064 0.692 19.840 1.00 87.81 82 PHE A CA 1
ATOM 642 C C . PHE A 1 82 ? -1.111 -0.211 19.438 1.00 87.81 82 PHE A C 1
ATOM 644 O O . PHE A 1 82 ? -1.152 -0.712 18.313 1.00 87.81 82 PHE A O 1
ATOM 651 N N . GLN A 1 83 ? -2.092 -0.387 20.328 1.00 89.94 83 GLN A N 1
ATOM 652 C CA . GLN A 1 83 ? -3.291 -1.171 20.042 1.00 89.94 83 GLN A CA 1
ATOM 653 C C . GLN A 1 83 ? -4.156 -0.518 18.967 1.00 89.94 83 GLN A C 1
ATOM 655 O O . GLN A 1 83 ? -4.608 -1.235 18.080 1.00 89.94 83 GLN A O 1
ATOM 660 N N . PHE A 1 84 ? -4.334 0.805 19.000 1.00 90.81 84 PHE A N 1
ATOM 661 C CA . PHE A 1 84 ? -5.039 1.557 17.962 1.00 90.81 84 PHE A CA 1
ATOM 662 C C . PHE A 1 84 ? -4.375 1.372 16.591 1.00 90.81 84 PHE A C 1
ATOM 664 O O . PHE A 1 84 ? -5.030 0.944 15.644 1.00 90.81 84 PHE A O 1
ATOM 671 N N . THR A 1 85 ? -3.060 1.605 16.505 1.00 91.06 85 THR A N 1
ATOM 672 C CA . THR A 1 85 ? -2.292 1.473 15.255 1.00 91.06 85 THR A CA 1
ATOM 673 C C . THR A 1 85 ? -2.403 0.053 14.697 1.00 91.06 85 THR A C 1
ATOM 675 O O . THR A 1 85 ? -2.753 -0.140 13.536 1.00 91.06 85 THR A O 1
ATOM 678 N N . GLY A 1 86 ? -2.164 -0.964 15.532 1.00 91.81 86 GLY A N 1
ATOM 679 C CA . GLY A 1 86 ? -2.246 -2.362 15.111 1.00 91.81 86 GLY A CA 1
ATOM 680 C C . GLY A 1 86 ? -3.663 -2.801 14.733 1.00 91.81 86 GLY A C 1
ATOM 681 O O . GLY A 1 86 ? -3.839 -3.499 13.739 1.00 91.81 86 GLY A O 1
ATOM 682 N N . ALA A 1 87 ? -4.679 -2.390 15.496 1.00 93.00 87 ALA A N 1
ATOM 683 C CA . ALA A 1 87 ? -6.076 -2.700 15.202 1.00 93.00 87 ALA A CA 1
ATOM 684 C C . ALA A 1 87 ? -6.536 -2.059 13.889 1.00 93.00 87 ALA A C 1
ATOM 686 O O . ALA A 1 87 ? -7.188 -2.726 13.087 1.00 93.00 87 ALA A O 1
ATOM 687 N N . LEU A 1 88 ? -6.151 -0.803 13.640 1.00 93.44 88 LEU A N 1
ATOM 688 C CA . LEU A 1 88 ? -6.530 -0.091 12.425 1.00 93.44 88 LEU A CA 1
ATOM 689 C C . LEU A 1 88 ? -5.840 -0.679 11.190 1.00 93.44 88 LEU A C 1
ATOM 691 O O . LEU A 1 88 ? -6.509 -0.882 10.185 1.00 93.44 88 LEU A O 1
ATOM 695 N N . ILE A 1 89 ? -4.560 -1.063 11.273 1.00 93.44 89 ILE A N 1
ATOM 696 C CA . ILE A 1 89 ? -3.879 -1.786 10.180 1.00 93.44 89 ILE A CA 1
ATOM 697 C C . ILE A 1 89 ? -4.622 -3.082 9.829 1.00 93.44 89 ILE A C 1
ATOM 699 O O . ILE A 1 89 ? -4.808 -3.393 8.655 1.00 93.44 89 ILE A O 1
ATOM 703 N N . GLU A 1 90 ? -5.053 -3.856 10.827 1.00 94.19 90 GLU A N 1
ATOM 704 C CA . GLU A 1 90 ? -5.797 -5.097 10.578 1.00 94.19 90 GLU A CA 1
ATOM 705 C C . GLU A 1 90 ? -7.200 -4.823 10.010 1.00 94.19 90 GLU A C 1
ATOM 707 O O . GLU A 1 90 ? -7.633 -5.537 9.109 1.00 94.19 90 GLU A O 1
ATOM 712 N N . ALA A 1 91 ? -7.892 -3.775 10.470 1.00 94.06 91 ALA A N 1
ATOM 713 C CA . ALA A 1 91 ? -9.179 -3.354 9.910 1.00 94.06 91 ALA A CA 1
ATOM 714 C C . ALA A 1 91 ? -9.053 -2.958 8.429 1.00 94.06 91 ALA A C 1
ATOM 716 O O . ALA A 1 91 ? -9.830 -3.414 7.587 1.00 94.06 91 ALA A O 1
ATOM 717 N N . VAL A 1 92 ? -8.014 -2.185 8.107 1.00 94.19 92 VAL A N 1
ATOM 718 C CA . VAL A 1 92 ? -7.663 -1.753 6.750 1.00 94.19 92 VAL A CA 1
ATOM 719 C C . VAL A 1 92 ? -7.361 -2.949 5.846 1.00 94.19 92 VAL A C 1
ATOM 721 O O . VAL A 1 92 ? -7.962 -3.084 4.784 1.00 94.19 92 VAL A O 1
ATOM 724 N N . LYS A 1 93 ? -6.503 -3.879 6.287 1.00 92.44 93 LYS A N 1
ATOM 725 C CA . LYS A 1 93 ? -6.188 -5.113 5.538 1.00 92.44 93 LYS A CA 1
ATOM 726 C C . LYS A 1 93 ? -7.422 -5.956 5.231 1.00 92.44 93 LYS A C 1
ATOM 728 O O . LYS A 1 93 ? -7.452 -6.674 4.235 1.00 92.44 93 LYS A O 1
ATOM 733 N N . ARG A 1 94 ? -8.432 -5.887 6.097 1.00 91.69 94 ARG A N 1
ATOM 734 C CA . ARG A 1 94 ? -9.701 -6.603 5.948 1.00 91.69 94 ARG A CA 1
ATOM 735 C C . ARG A 1 94 ? -10.740 -5.847 5.120 1.00 91.69 94 ARG A C 1
ATOM 737 O O . ARG A 1 94 ? -11.794 -6.429 4.874 1.00 91.69 94 ARG A O 1
ATOM 744 N N . ARG A 1 95 ? -10.469 -4.600 4.711 1.00 93.19 95 ARG A N 1
ATOM 745 C CA . ARG A 1 95 ? -11.451 -3.699 4.080 1.00 93.19 95 ARG A CA 1
ATOM 746 C C . ARG A 1 95 ? -12.704 -3.509 4.949 1.00 93.19 95 ARG A C 1
ATOM 748 O O . ARG A 1 95 ? -13.830 -3.431 4.462 1.00 93.19 95 ARG A O 1
ATOM 755 N N . ASP A 1 96 ? -12.523 -3.512 6.272 1.00 92.69 96 ASP A N 1
ATOM 756 C CA . ASP A 1 96 ? -13.621 -3.452 7.239 1.00 92.69 96 ASP A CA 1
ATOM 757 C C . ASP A 1 96 ? -13.875 -2.006 7.683 1.00 92.69 96 ASP A C 1
ATOM 759 O O . ASP A 1 96 ? -13.368 -1.532 8.703 1.00 92.69 96 ASP A O 1
ATOM 763 N N . MET A 1 97 ? -14.697 -1.296 6.904 1.00 92.19 97 MET A N 1
ATOM 764 C CA . MET A 1 97 ? -15.093 0.084 7.201 1.00 92.19 97 MET A CA 1
ATOM 765 C C . MET A 1 97 ? -15.805 0.213 8.556 1.00 92.19 97 MET A C 1
ATOM 767 O O . MET A 1 97 ? -15.658 1.224 9.241 1.00 92.19 97 MET A O 1
ATOM 771 N N . ALA A 1 98 ? -16.580 -0.794 8.967 1.00 92.62 98 ALA A N 1
ATOM 772 C CA . ALA A 1 98 ? -17.318 -0.735 10.224 1.00 92.62 98 ALA A CA 1
ATOM 773 C C . ALA A 1 98 ? -16.360 -0.787 11.423 1.00 92.62 98 ALA A C 1
ATOM 775 O O . ALA A 1 98 ? -16.529 -0.037 12.384 1.00 92.62 98 ALA A O 1
ATOM 776 N N . MET A 1 99 ? -15.311 -1.609 11.336 1.00 91.38 99 MET A N 1
ATOM 777 C CA . MET A 1 99 ? -14.234 -1.642 12.324 1.00 91.38 99 MET A CA 1
ATOM 778 C C . MET A 1 99 ? -13.403 -0.359 12.327 1.00 91.38 99 MET A C 1
ATOM 780 O O . MET A 1 99 ? -13.095 0.146 13.404 1.00 91.38 99 MET A O 1
ATOM 784 N N . SER A 1 100 ? -13.094 0.209 11.161 1.00 91.69 100 SER A N 1
ATOM 785 C CA . SER A 1 100 ? -12.390 1.494 11.076 1.00 91.69 100 SER A CA 1
ATOM 786 C C . SER A 1 100 ? -13.187 2.627 11.734 1.00 91.69 100 SER A C 1
ATOM 788 O O . SER A 1 100 ? -12.627 3.362 12.543 1.00 91.69 100 SER A O 1
ATOM 790 N N . ARG A 1 101 ? -14.505 2.725 11.488 1.00 90.75 101 ARG A N 1
ATOM 791 C CA . ARG A 1 101 ? -15.381 3.701 12.173 1.00 90.75 101 ARG A CA 1
ATOM 792 C C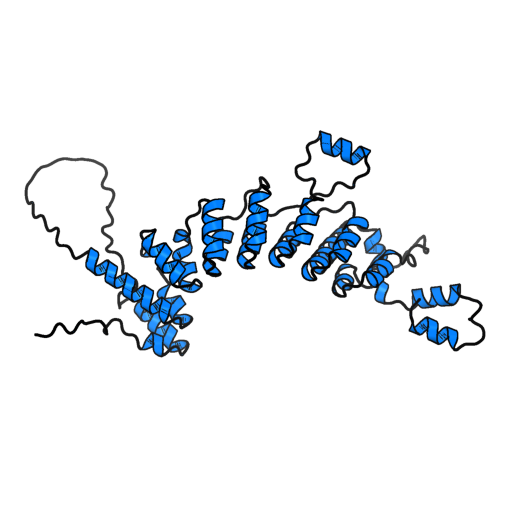 . ARG A 1 101 ? -15.413 3.478 13.677 1.00 90.75 101 ARG A C 1
ATOM 794 O O . ARG A 1 101 ? -15.236 4.421 14.439 1.00 90.75 101 ARG A O 1
ATOM 801 N N . TRP A 1 102 ? -15.560 2.223 14.096 1.00 92.44 102 TRP A N 1
ATOM 802 C CA . TRP A 1 102 ? -15.543 1.866 15.510 1.00 92.44 102 TRP A CA 1
ATOM 803 C C . TRP A 1 102 ? -14.238 2.314 16.178 1.00 92.44 102 TRP A C 1
ATOM 805 O O . TRP A 1 102 ? -14.270 2.939 17.233 1.00 92.44 102 TRP A O 1
ATOM 815 N N . LEU A 1 103 ? -13.083 2.073 15.553 1.00 89.81 103 LEU A N 1
ATOM 816 C CA . LEU A 1 103 ? -11.796 2.535 16.077 1.00 89.81 103 LEU A CA 1
ATOM 817 C C . LEU A 1 103 ? -11.722 4.066 16.137 1.00 89.81 103 LEU A C 1
ATOM 819 O O . LEU A 1 103 ? -11.189 4.608 17.100 1.00 89.81 103 LEU A O 1
ATOM 823 N N . PHE A 1 104 ? -12.286 4.771 15.157 1.00 86.88 104 PHE A N 1
ATOM 824 C CA . PHE A 1 104 ? -12.292 6.233 15.149 1.00 86.88 104 PHE A CA 1
ATOM 825 C C . PHE A 1 104 ? -13.152 6.837 16.265 1.00 86.88 104 PHE A C 1
ATOM 827 O O . PHE A 1 104 ? -12.743 7.829 16.868 1.00 86.88 104 PHE A O 1
ATOM 834 N N . GLU A 1 105 ? -14.298 6.221 16.561 1.00 87.44 105 GLU A N 1
ATOM 835 C CA . GLU A 1 105 ? -15.213 6.624 17.637 1.00 87.44 105 GLU A CA 1
ATOM 836 C C . GLU A 1 105 ? -14.624 6.382 19.034 1.00 87.44 105 GLU A C 1
ATOM 838 O O . GLU A 1 105 ? -14.859 7.167 19.950 1.00 87.44 105 GLU A O 1
ATOM 843 N N . HIS A 1 106 ? -13.860 5.300 19.210 1.00 85.12 106 HIS A N 1
ATOM 844 C CA . HIS A 1 106 ? -13.345 4.891 20.520 1.00 85.12 106 HIS A CA 1
ATOM 845 C C . HIS A 1 106 ? -11.967 5.480 20.857 1.00 85.12 106 HIS A C 1
ATOM 847 O O . HIS A 1 106 ? -11.651 5.622 22.035 1.00 85.12 106 HIS A O 1
ATOM 853 N N . PHE A 1 107 ? -11.162 5.834 19.848 1.00 84.31 107 PHE A N 1
ATOM 854 C CA . PHE A 1 107 ? -9.783 6.320 19.997 1.00 84.31 107 PHE A CA 1
ATOM 855 C C . PHE A 1 107 ? -9.616 7.741 19.456 1.00 84.31 107 PHE A C 1
ATOM 857 O O . PHE A 1 107 ? -8.841 7.962 18.527 1.00 84.31 107 PHE A O 1
ATOM 864 N N . THR A 1 108 ? -10.362 8.707 19.988 1.00 78.44 108 THR A N 1
ATOM 865 C CA . THR A 1 108 ? -10.497 10.059 19.413 1.00 78.44 108 THR A CA 1
ATOM 866 C C . THR A 1 108 ? -9.217 10.897 19.402 1.00 78.44 108 THR A C 1
ATOM 868 O O . THR A 1 108 ? -9.098 11.785 18.567 1.00 78.44 108 THR A O 1
ATOM 871 N N . GLU A 1 109 ? -8.263 10.622 20.292 1.00 77.44 109 GLU A N 1
ATOM 872 C CA . GLU A 1 109 ? -7.061 11.454 20.482 1.00 77.44 109 GLU A CA 1
ATOM 873 C C . GLU A 1 109 ? -5.849 11.008 19.647 1.00 77.44 109 GLU A C 1
ATOM 875 O O . GLU A 1 109 ? -4.822 11.685 19.621 1.00 77.44 109 GLU A O 1
ATOM 880 N N . PHE A 1 110 ? -5.934 9.865 18.959 1.00 82.88 110 PHE A N 1
ATOM 881 C CA . PHE A 1 110 ? -4.785 9.286 18.263 1.00 82.88 110 PHE A CA 1
ATOM 882 C C . PHE A 1 110 ? -4.758 9.649 16.777 1.00 82.88 110 PHE A C 1
ATOM 884 O O . PHE A 1 110 ? -5.741 9.487 16.054 1.00 82.88 110 PHE A O 1
ATOM 891 N N . TRP A 1 111 ? -3.596 10.077 16.289 1.00 83.12 111 TRP A N 1
ATOM 892 C CA . TRP A 1 111 ? -3.371 10.320 14.865 1.00 83.12 111 TRP A CA 1
ATOM 893 C C . TRP A 1 111 ? -3.233 9.021 14.062 1.00 83.12 111 TRP A C 1
ATOM 895 O O . TRP A 1 111 ? -2.859 7.969 14.592 1.00 83.12 111 TRP A O 1
ATOM 905 N N . VAL A 1 112 ? -3.506 9.106 12.761 1.00 85.94 112 VAL A N 1
ATOM 906 C CA . VAL A 1 112 ? -3.244 8.020 11.809 1.00 85.94 112 VAL A CA 1
ATOM 907 C C . VAL A 1 112 ? -1.781 8.113 11.385 1.00 85.94 112 VAL A C 1
ATOM 909 O O . VAL A 1 112 ? -1.370 9.105 10.790 1.00 85.94 112 VAL A O 1
ATOM 912 N N . THR A 1 113 ? -0.979 7.102 11.722 1.00 86.62 113 THR A N 1
ATOM 913 C CA . THR A 1 113 ? 0.445 7.059 11.359 1.00 86.62 113 THR A CA 1
ATOM 914 C C . THR A 1 113 ? 0.645 6.700 9.889 1.00 86.62 113 THR A C 1
ATOM 916 O O . THR A 1 113 ? -0.197 6.025 9.298 1.00 86.62 113 THR A O 1
ATOM 919 N N . GLU A 1 114 ? 1.809 7.048 9.337 1.00 85.62 114 GLU A N 1
ATOM 920 C CA . GLU A 1 114 ? 2.196 6.738 7.949 1.00 85.62 114 GLU A CA 1
ATOM 921 C C . GLU A 1 114 ? 2.028 5.249 7.617 1.00 85.62 114 GLU A C 1
ATOM 923 O O . GLU A 1 114 ? 1.443 4.910 6.595 1.00 85.62 114 GLU A O 1
ATOM 928 N N . SER A 1 115 ? 2.390 4.346 8.536 1.00 87.75 115 SER A N 1
ATOM 929 C CA . SER A 1 115 ? 2.231 2.896 8.328 1.00 87.75 115 SER A CA 1
ATOM 930 C C . SER A 1 115 ? 0.780 2.437 8.119 1.00 87.75 115 SER A C 1
ATOM 932 O O . SER A 1 115 ? 0.539 1.410 7.486 1.00 87.75 115 SER A O 1
ATOM 934 N N . ILE A 1 116 ? -0.201 3.172 8.655 1.00 90.62 116 ILE A N 1
ATOM 935 C CA . ILE A 1 116 ? -1.626 2.875 8.467 1.00 90.62 116 ILE A CA 1
ATOM 936 C C . ILE A 1 116 ? -2.056 3.334 7.075 1.00 90.62 116 ILE A C 1
ATOM 938 O O . ILE A 1 116 ? -2.796 2.619 6.399 1.00 90.62 116 ILE A O 1
ATOM 942 N N . VAL A 1 117 ? -1.567 4.498 6.638 1.00 89.06 117 VAL A N 1
ATOM 943 C CA . VAL A 1 117 ? -1.799 5.018 5.287 1.00 89.06 117 VAL A CA 1
ATOM 944 C C . VAL A 1 117 ? -1.170 4.088 4.255 1.00 89.06 117 VAL A C 1
ATOM 946 O O . VAL A 1 117 ? -1.862 3.654 3.344 1.00 89.06 117 VAL A O 1
ATOM 949 N N . GLU A 1 118 ? 0.087 3.681 4.438 1.00 89.25 118 GLU A N 1
ATOM 950 C CA . GLU A 1 118 ? 0.767 2.712 3.568 1.00 89.25 118 GLU A CA 1
ATOM 951 C C . GLU A 1 118 ? 0.002 1.383 3.480 1.00 89.25 118 GLU A C 1
ATOM 953 O O . GLU A 1 118 ? -0.160 0.814 2.397 1.00 89.25 118 GLU A O 1
ATOM 958 N N . ALA A 1 119 ? -0.530 0.889 4.605 1.00 90.94 119 ALA A N 1
ATOM 959 C CA . ALA A 1 119 ? -1.375 -0.302 4.610 1.00 90.94 119 ALA A CA 1
ATOM 960 C C . ALA A 1 119 ? -2.684 -0.093 3.826 1.00 90.94 119 ALA A C 1
ATOM 962 O O . ALA A 1 119 ? -3.123 -0.997 3.124 1.00 90.94 119 ALA A O 1
ATOM 963 N N . ALA A 1 120 ? -3.311 1.082 3.916 1.00 91.69 120 ALA A N 1
ATOM 964 C CA . ALA A 1 120 ? -4.555 1.375 3.200 1.00 91.69 120 ALA A CA 1
ATOM 965 C C . ALA A 1 120 ? -4.333 1.536 1.700 1.00 91.69 120 ALA A C 1
ATOM 967 O O . ALA A 1 120 ? -5.102 1.016 0.891 1.00 91.69 120 ALA A O 1
ATOM 968 N N . VAL A 1 121 ? -3.238 2.195 1.344 1.00 91.06 121 VAL A N 1
ATOM 969 C CA . VAL A 1 121 ? -2.826 2.416 -0.032 1.00 91.06 121 VAL A CA 1
ATOM 970 C C . VAL A 1 121 ? -2.410 1.109 -0.710 1.00 91.06 121 VAL A C 1
ATOM 972 O O . VAL A 1 121 ? -2.851 0.852 -1.823 1.00 91.06 121 VAL A O 1
ATOM 975 N N . SER A 1 122 ? -1.656 0.241 -0.029 1.00 89.75 122 SER A N 1
ATOM 976 C CA . SER A 1 122 ? -1.279 -1.081 -0.564 1.00 89.75 122 SER A CA 1
ATOM 977 C C . SER A 1 122 ? -2.456 -2.047 -0.720 1.00 89.75 122 SER A C 1
ATOM 979 O O . SER A 1 122 ? -2.399 -2.953 -1.544 1.00 89.75 122 SER A O 1
ATOM 981 N N . VAL A 1 123 ? -3.527 -1.876 0.060 1.00 92.94 123 VAL A N 1
ATOM 982 C CA . VAL A 1 123 ? -4.784 -2.619 -0.129 1.00 92.94 123 VAL A CA 1
ATOM 983 C C . VAL A 1 123 ? -5.614 -2.015 -1.267 1.00 92.94 123 VAL A C 1
ATOM 985 O O . VAL A 1 123 ? -6.407 -2.725 -1.886 1.00 92.94 123 VAL A O 1
ATOM 988 N N . GLY A 1 124 ? -5.481 -0.716 -1.529 1.00 89.25 124 GLY A N 1
ATOM 989 C CA . GLY A 1 124 ? -6.271 -0.015 -2.538 1.00 89.25 124 GLY A CA 1
ATOM 990 C C . GLY A 1 124 ? -7.742 0.126 -2.156 1.00 89.25 124 GLY A C 1
ATOM 991 O O . GLY A 1 124 ? -8.626 -0.000 -3.001 1.00 89.25 124 GLY A O 1
ATOM 992 N N . ASP A 1 125 ? -8.041 0.303 -0.866 1.00 89.69 125 ASP A N 1
ATOM 993 C CA . ASP A 1 125 ? -9.409 0.579 -0.422 1.00 89.69 125 ASP A CA 1
ATOM 994 C C . ASP A 1 125 ? -9.690 2.086 -0.447 1.00 89.69 125 ASP A C 1
ATOM 996 O O . ASP A 1 125 ? -9.390 2.826 0.495 1.00 89.69 125 ASP A O 1
ATOM 1000 N N . MET A 1 126 ? -10.284 2.533 -1.554 1.00 88.69 126 MET A N 1
ATOM 1001 C CA . MET A 1 126 ? -10.625 3.935 -1.778 1.00 88.69 126 MET A CA 1
ATOM 1002 C C . MET A 1 126 ? -11.628 4.492 -0.768 1.00 88.69 126 MET A C 1
ATOM 1004 O O . MET A 1 126 ? -11.588 5.690 -0.493 1.00 88.69 126 MET A O 1
ATOM 1008 N N . ASP A 1 127 ? -12.526 3.675 -0.219 1.00 90.75 127 ASP A N 1
ATOM 1009 C CA . ASP A 1 127 ? -13.534 4.168 0.720 1.00 90.75 127 ASP A CA 1
ATOM 1010 C C . ASP A 1 127 ? -12.897 4.474 2.078 1.00 90.75 127 ASP A C 1
ATOM 1012 O O . ASP A 1 127 ? -13.183 5.512 2.678 1.00 90.75 127 ASP A O 1
ATOM 1016 N N . ILE A 1 128 ? -11.958 3.633 2.523 1.00 90.75 128 ILE A N 1
ATOM 1017 C CA . ILE A 1 128 ? -11.181 3.884 3.742 1.00 90.75 128 ILE A CA 1
ATOM 1018 C C . ILE A 1 128 ? -10.230 5.075 3.556 1.00 90.75 128 ILE A C 1
ATOM 1020 O O . ILE A 1 128 ? -10.120 5.910 4.453 1.00 90.75 128 ILE A O 1
ATOM 1024 N N . LEU A 1 129 ? -9.577 5.202 2.397 1.00 89.25 129 LEU A N 1
ATOM 1025 C CA . LEU A 1 129 ? -8.705 6.347 2.102 1.00 89.25 129 LEU A CA 1
ATOM 1026 C C . LEU A 1 129 ? -9.482 7.667 2.044 1.00 89.25 129 LEU A C 1
ATOM 1028 O O . LEU A 1 129 ? -9.037 8.668 2.611 1.00 89.25 129 LEU A O 1
ATOM 1032 N N . ARG A 1 130 ? -10.671 7.668 1.424 1.00 88.69 130 ARG A N 1
ATOM 1033 C CA . ARG A 1 130 ? -11.581 8.823 1.453 1.00 88.69 130 ARG A CA 1
ATOM 1034 C C . ARG A 1 130 ? -12.012 9.145 2.877 1.00 88.69 130 ARG A C 1
ATOM 1036 O O . ARG A 1 130 ? -11.952 10.307 3.256 1.00 88.69 130 ARG A O 1
ATOM 1043 N N . TYR A 1 131 ? -12.344 8.134 3.676 1.00 88.38 131 TYR A N 1
ATOM 1044 C CA . TYR A 1 131 ? -12.679 8.322 5.085 1.00 88.38 131 TYR A CA 1
ATOM 1045 C C . TYR A 1 131 ? -11.522 8.941 5.881 1.00 88.38 131 TYR A C 1
ATOM 1047 O O . TYR A 1 131 ? -11.740 9.867 6.658 1.00 88.38 131 TYR A O 1
ATOM 1055 N N . PHE A 1 132 ? -10.280 8.499 5.662 1.00 88.25 132 PHE A N 1
ATOM 1056 C CA . PHE A 1 132 ? -9.112 9.126 6.284 1.00 88.25 132 PHE A CA 1
ATOM 1057 C C . PHE A 1 132 ? -8.969 10.586 5.858 1.00 88.25 132 PHE A C 1
ATOM 1059 O O . PHE A 1 132 ? -8.786 11.435 6.718 1.00 88.25 132 PHE A O 1
ATOM 1066 N N . ALA A 1 133 ? -9.130 10.898 4.571 1.00 83.50 133 ALA A N 1
ATOM 1067 C CA . ALA A 1 133 ? -9.034 12.270 4.076 1.00 83.50 133 ALA A CA 1
ATOM 1068 C C . ALA A 1 133 ? -10.195 13.187 4.493 1.00 83.50 133 ALA A C 1
ATOM 1070 O O . ALA A 1 133 ? -10.010 14.397 4.547 1.00 83.50 133 ALA A O 1
ATOM 1071 N N . GLU A 1 134 ? -11.391 12.654 4.744 1.00 84.19 134 GLU A N 1
ATOM 1072 C CA . GLU A 1 134 ? -12.527 13.412 5.295 1.00 84.19 134 GLU A CA 1
ATOM 1073 C C . GLU A 1 134 ? -12.320 13.760 6.774 1.00 84.19 134 GLU A C 1
ATOM 1075 O O . GLU A 1 134 ? -12.820 14.777 7.254 1.00 84.19 134 GLU A O 1
ATOM 1080 N N . HIS A 1 135 ? -11.579 12.912 7.488 1.00 80.06 135 HIS A N 1
ATOM 1081 C CA . HIS A 1 135 ? -11.215 13.088 8.891 1.00 80.06 135 HIS A CA 1
ATOM 1082 C C . HIS A 1 135 ? -9.811 13.670 9.090 1.00 80.06 135 HIS A C 1
ATOM 1084 O O . HIS A 1 135 ? -9.342 13.725 10.226 1.00 80.06 135 HIS A O 1
ATOM 1090 N N . ASP A 1 136 ? -9.145 14.081 8.012 1.00 78.00 136 ASP A N 1
ATOM 1091 C CA . ASP A 1 136 ? -7.829 14.694 8.064 1.00 78.00 136 ASP A CA 1
ATOM 1092 C C . ASP A 1 136 ? -7.951 16.208 8.225 1.00 78.00 136 ASP A C 1
ATOM 1094 O O . ASP A 1 136 ? -8.395 16.915 7.321 1.00 78.00 136 ASP A O 1
ATOM 1098 N N . GLU A 1 137 ? -7.520 16.708 9.379 1.00 67.94 137 GLU A N 1
ATOM 1099 C CA . GLU A 1 137 ? -7.438 18.143 9.646 1.00 67.94 137 GLU A CA 1
ATOM 1100 C C . GLU A 1 137 ? -5.994 18.680 9.567 1.00 67.94 137 GLU A C 1
ATOM 1102 O O . GLU A 1 137 ? -5.701 19.759 10.083 1.00 67.94 137 GLU A O 1
ATOM 1107 N N . SER A 1 138 ? -5.076 17.966 8.897 1.00 63.97 138 SER A N 1
ATOM 1108 C CA . SER A 1 138 ? -3.679 18.401 8.705 1.00 63.97 138 SER A CA 1
ATOM 1109 C C . SER A 1 138 ? -3.561 19.767 8.015 1.00 63.97 138 SER A C 1
ATOM 1111 O O . SER A 1 138 ? -2.739 20.593 8.414 1.00 63.97 138 SER A O 1
ATOM 1113 N N . GLY A 1 139 ? -4.451 20.055 7.059 1.00 55.81 139 GLY A N 1
ATOM 1114 C CA . GLY A 1 139 ? -4.541 21.348 6.371 1.00 55.81 139 GLY A CA 1
ATOM 1115 C C . GLY A 1 139 ? -5.428 22.400 7.051 1.00 55.81 139 GLY A C 1
ATOM 1116 O O . GLY A 1 139 ? -5.609 23.476 6.487 1.00 55.81 139 GLY A O 1
ATOM 1117 N N . ALA A 1 140 ? -6.013 22.119 8.224 1.00 56.78 140 ALA A N 1
ATOM 1118 C CA . ALA A 1 140 ? -6.909 23.063 8.890 1.00 56.78 140 ALA A CA 1
ATOM 1119 C C . ALA A 1 140 ? -6.122 24.261 9.439 1.00 56.78 140 ALA A C 1
ATOM 1121 O O . ALA A 1 140 ? -5.192 24.102 10.247 1.00 56.78 140 ALA A O 1
ATOM 1122 N N . ASP A 1 141 ? -6.522 25.460 9.016 1.00 54.16 141 ASP A N 1
ATOM 1123 C CA . ASP A 1 141 ? -5.929 26.722 9.445 1.00 54.16 141 ASP A CA 1
ATOM 1124 C C . ASP A 1 141 ? -6.175 26.952 10.950 1.00 54.16 141 ASP A C 1
ATOM 1126 O O . ASP A 1 141 ? -7.076 26.360 11.560 1.00 54.16 141 ASP A O 1
ATOM 1130 N N . ALA A 1 142 ? -5.389 27.812 11.603 1.00 54.69 142 ALA A N 1
ATOM 1131 C CA . ALA A 1 142 ? -5.480 27.994 13.062 1.00 54.69 142 ALA A CA 1
ATOM 1132 C C . ALA A 1 142 ? -6.878 28.457 13.541 1.00 54.69 142 ALA A C 1
ATOM 1134 O O . ALA A 1 142 ? -7.265 28.209 14.688 1.00 54.69 142 ALA A O 1
ATOM 1135 N N . SER A 1 143 ? -7.649 29.114 12.667 1.00 56.84 143 SER A N 1
ATOM 1136 C CA . SER A 1 143 ? -9.048 29.486 12.900 1.00 56.84 143 SER A CA 1
ATOM 1137 C C . SER A 1 143 ? -10.006 28.295 12.851 1.00 56.84 143 SER A C 1
ATOM 1139 O O . SER A 1 143 ? -10.892 28.216 13.700 1.00 56.84 143 SER A O 1
ATOM 1141 N N . ASP A 1 144 ? -9.807 27.351 11.928 1.00 58.44 144 ASP A N 1
ATOM 1142 C CA . ASP A 1 144 ? -10.660 26.163 11.787 1.00 58.44 144 ASP A CA 1
ATOM 1143 C C . ASP A 1 144 ? -10.487 25.215 12.972 1.00 58.44 144 ASP A C 1
ATOM 1145 O O . ASP A 1 144 ? -11.472 24.706 13.507 1.00 58.44 144 ASP A O 1
ATOM 1149 N N . ARG A 1 145 ? -9.261 25.096 13.498 1.00 56.19 145 ARG A N 1
ATOM 1150 C CA . ARG A 1 145 ? -8.997 24.326 14.727 1.00 56.19 145 ARG A CA 1
ATOM 1151 C C . ARG A 1 145 ? -9.725 24.897 15.946 1.00 56.19 145 ARG A C 1
ATOM 1153 O O . ARG A 1 145 ? -10.155 24.138 16.810 1.00 56.19 145 ARG A O 1
ATOM 1160 N N . ARG A 1 146 ? -9.897 26.226 16.023 1.00 57.25 146 ARG A N 1
ATOM 1161 C CA . ARG A 1 146 ? -10.693 26.883 17.081 1.00 57.25 146 ARG A CA 1
ATOM 1162 C C . ARG A 1 146 ? -12.185 26.590 16.938 1.00 57.25 146 ARG A C 1
ATOM 1164 O O . ARG A 1 146 ? -12.830 26.309 17.940 1.00 57.25 146 ARG A O 1
AT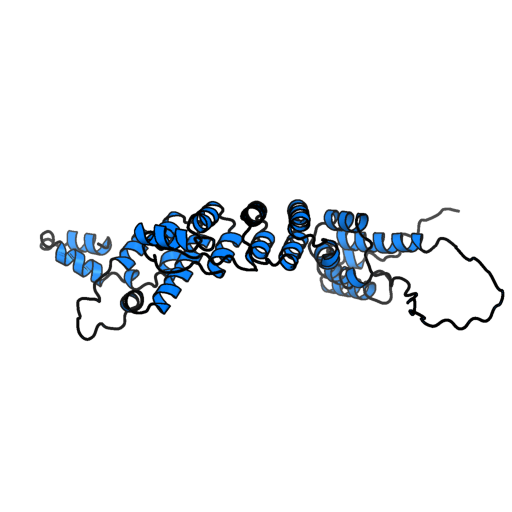OM 1171 N N . VAL A 1 147 ? -12.720 26.609 15.717 1.00 59.44 147 VAL A N 1
ATOM 1172 C CA . VAL A 1 147 ? -14.133 26.280 15.456 1.00 59.44 147 VAL A CA 1
ATOM 1173 C C . VAL A 1 147 ? -14.419 24.800 15.729 1.00 59.44 147 VAL A C 1
ATOM 1175 O O . VAL A 1 147 ? -15.437 24.473 16.335 1.00 59.44 147 VAL A O 1
ATOM 1178 N N . ALA A 1 148 ? -13.516 23.899 15.341 1.00 57.38 148 ALA A N 1
ATOM 1179 C CA . ALA A 1 148 ? -13.625 22.472 15.631 1.00 57.38 148 ALA A CA 1
ATOM 1180 C C . ALA A 1 148 ? -13.547 22.174 17.139 1.00 57.38 148 ALA A C 1
ATOM 1182 O O . ALA A 1 148 ? -14.314 21.348 17.639 1.00 57.38 148 ALA A O 1
ATOM 1183 N N . ALA A 1 149 ? -12.696 22.903 17.874 1.00 56.44 149 ALA A N 1
ATOM 1184 C CA . ALA A 1 149 ? -12.634 22.836 19.332 1.00 56.44 149 ALA A CA 1
ATOM 1185 C C . ALA A 1 149 ? -13.942 23.314 19.995 1.00 56.44 149 ALA A C 1
ATOM 1187 O O . ALA A 1 149 ? -14.442 22.638 20.895 1.00 56.44 149 ALA A O 1
ATOM 1188 N N . ASP A 1 150 ? -14.543 24.408 19.512 1.00 59.06 150 ASP A N 1
ATOM 1189 C CA . ASP A 1 150 ? -15.853 24.891 19.986 1.00 59.06 150 ASP A CA 1
ATOM 1190 C C . ASP A 1 150 ? -16.992 23.897 19.676 1.00 59.06 150 ASP A C 1
ATOM 1192 O O . ASP A 1 150 ? -17.952 23.786 20.439 1.00 59.06 150 ASP A O 1
ATOM 1196 N N . GLN A 1 151 ? -16.881 23.133 18.583 1.00 62.00 151 GLN A N 1
ATOM 1197 C CA . GLN A 1 151 ? -17.843 22.095 18.187 1.00 62.00 151 GLN A CA 1
ATOM 1198 C C . GLN A 1 151 ? -17.592 20.724 18.838 1.00 62.00 151 GLN A C 1
ATOM 1200 O O . GLN A 1 151 ? -18.320 19.779 18.534 1.00 62.00 151 GLN A O 1
ATOM 1205 N N . GLN A 1 152 ? -16.577 20.588 19.704 1.00 56.50 152 GLN A N 1
ATOM 1206 C CA . GLN A 1 152 ? -16.153 19.305 20.291 1.00 56.50 152 GLN A CA 1
ATOM 1207 C C . GLN A 1 152 ? -15.882 18.215 19.238 1.00 56.50 152 GLN A C 1
ATOM 1209 O O . GLN A 1 152 ? -16.036 17.022 19.507 1.00 56.50 152 GLN A O 1
ATOM 1214 N N . ARG A 1 153 ? -15.472 18.605 18.024 1.00 55.41 153 ARG A N 1
ATOM 1215 C CA . ARG A 1 153 ? -15.055 17.644 17.000 1.00 55.41 153 ARG A CA 1
ATOM 1216 C C . ARG A 1 153 ? -13.640 17.173 17.348 1.00 55.41 153 ARG A C 1
ATOM 1218 O O . ARG A 1 153 ? -12.754 18.015 17.491 1.00 55.41 153 ARG A O 1
ATOM 1225 N N . PRO A 1 154 ? -13.404 15.860 17.524 1.00 55.12 154 PRO A N 1
ATOM 1226 C CA . PRO A 1 154 ? -12.065 15.363 17.797 1.00 55.12 154 PRO A CA 1
ATOM 1227 C C . PRO A 1 154 ? -11.182 15.605 16.572 1.00 55.12 154 PRO A C 1
ATOM 1229 O O . PRO A 1 154 ? -11.387 15.006 15.517 1.00 55.12 154 PRO A O 1
ATOM 1232 N N . LEU A 1 155 ? -10.220 16.513 16.729 1.00 59.38 155 LEU A N 1
ATOM 1233 C CA . LEU A 1 155 ? -9.217 16.839 15.723 1.00 59.38 155 LEU A CA 1
ATOM 1234 C C . LEU A 1 155 ? -8.312 15.624 15.520 1.00 59.38 155 LEU A C 1
ATOM 1236 O O . LEU A 1 155 ? -7.560 15.259 16.427 1.00 59.38 155 LEU A O 1
ATOM 1240 N N . ARG A 1 156 ? -8.367 15.000 14.341 1.00 72.25 156 ARG A N 1
ATOM 1241 C CA . ARG A 1 156 ? -7.482 13.887 13.993 1.00 72.25 156 ARG A CA 1
ATOM 1242 C C . ARG A 1 156 ? -6.528 14.308 12.885 1.00 72.25 156 ARG A C 1
ATOM 1244 O O . ARG A 1 156 ? -6.932 14.824 11.850 1.00 72.25 156 ARG A O 1
ATOM 1251 N N . LEU A 1 157 ? -5.243 14.071 13.125 1.00 77.50 157 LEU A N 1
ATOM 1252 C CA . LEU A 1 157 ? -4.197 14.281 12.134 1.00 77.50 157 LEU A CA 1
ATOM 1253 C C . LEU A 1 157 ? -3.971 12.981 11.359 1.00 77.50 157 LEU A C 1
ATOM 1255 O O . LEU A 1 157 ? -3.801 11.924 11.981 1.00 77.50 157 LEU A O 1
ATOM 1259 N N . VAL A 1 158 ? -3.948 13.052 10.02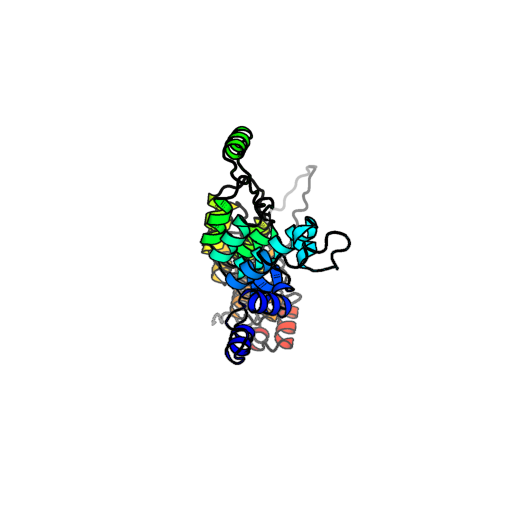8 1.00 82.50 158 VAL A N 1
ATOM 1260 C CA . VAL A 1 158 ? -3.508 11.939 9.181 1.00 82.50 158 VAL A CA 1
ATOM 1261 C C . VAL A 1 158 ? -2.119 12.244 8.635 1.00 82.50 158 VAL A C 1
ATOM 1263 O O . VAL A 1 158 ? -1.897 13.244 7.958 1.00 82.50 158 VAL A O 1
ATOM 1266 N N . CYS A 1 159 ? -1.157 11.378 8.946 1.00 81.50 159 CYS A N 1
ATOM 1267 C CA . CYS A 1 159 ? 0.199 11.483 8.421 1.00 81.50 159 CYS A CA 1
ATOM 1268 C C . CYS A 1 159 ? 0.273 10.787 7.056 1.00 81.50 159 CYS A C 1
ATOM 1270 O O . CYS A 1 159 ? 0.556 9.591 6.980 1.00 81.50 159 CYS A O 1
ATOM 1272 N N . TRP A 1 160 ? -0.001 11.533 5.983 1.00 82.38 160 TRP A N 1
ATOM 1273 C CA . TRP A 1 160 ? 0.297 11.104 4.613 1.00 82.38 160 TRP A CA 1
ATOM 1274 C C . TRP A 1 160 ? 1.818 11.082 4.418 1.00 82.38 160 TRP A C 1
ATOM 1276 O O . TRP A 1 160 ? 2.463 12.128 4.494 1.00 82.38 160 TRP A O 1
ATOM 1286 N N . GLY A 1 161 ? 2.388 9.888 4.247 1.00 73.94 161 GLY A N 1
ATOM 1287 C CA . GLY A 1 161 ? 3.838 9.678 4.221 1.00 73.94 161 GLY A CA 1
ATOM 1288 C C . GLY A 1 161 ? 4.468 9.841 2.836 1.00 73.94 161 GLY A C 1
ATOM 1289 O O . GLY A 1 161 ? 3.787 9.759 1.821 1.00 73.94 161 GLY A O 1
ATOM 1290 N N . TYR A 1 162 ? 5.797 9.981 2.804 1.00 79.94 162 TYR A N 1
ATOM 1291 C CA . TYR A 1 162 ? 6.621 10.091 1.585 1.00 79.94 162 TYR A CA 1
ATOM 1292 C C . TYR A 1 162 ? 6.465 8.894 0.621 1.00 79.94 162 TYR A C 1
ATOM 1294 O O . TYR A 1 162 ? 6.632 9.036 -0.588 1.00 79.94 162 TYR A O 1
ATOM 1302 N N . GLN A 1 163 ? 6.141 7.713 1.160 1.00 84.06 163 GLN A N 1
ATOM 1303 C CA . GLN A 1 163 ? 6.090 6.428 0.451 1.00 84.06 163 GLN A CA 1
ATOM 1304 C C . GLN A 1 163 ? 4.681 6.006 0.001 1.00 84.06 163 GLN A C 1
ATOM 1306 O O . GLN A 1 163 ? 4.514 4.931 -0.577 1.00 84.06 163 GLN A O 1
ATOM 1311 N N . ASP A 1 164 ? 3.658 6.830 0.248 1.00 86.50 164 ASP A N 1
ATOM 1312 C CA . ASP A 1 164 ? 2.262 6.509 -0.064 1.00 86.50 164 ASP A CA 1
ATOM 1313 C C . ASP A 1 164 ? 2.073 6.159 -1.553 1.00 86.50 164 ASP A C 1
ATOM 1315 O O . ASP A 1 164 ? 1.604 5.076 -1.900 1.00 86.50 164 ASP A O 1
ATOM 1319 N N . MET A 1 165 ? 2.534 7.027 -2.447 1.00 86.69 165 MET A N 1
ATOM 1320 C CA . MET A 1 165 ? 2.402 6.880 -3.892 1.00 86.69 165 MET A CA 1
ATOM 1321 C C . MET A 1 165 ? 3.231 5.717 -4.439 1.00 86.69 165 MET A C 1
ATOM 1323 O O . MET A 1 165 ? 2.757 5.000 -5.319 1.00 86.69 165 MET A O 1
ATOM 1327 N N . ALA A 1 166 ? 4.428 5.484 -3.894 1.00 88.19 166 ALA A N 1
ATOM 1328 C CA . ALA A 1 166 ? 5.263 4.356 -4.294 1.00 88.19 166 ALA A CA 1
ATOM 1329 C C . ALA A 1 166 ? 4.606 3.018 -3.927 1.00 88.19 166 ALA A C 1
ATOM 1331 O O . ALA A 1 166 ? 4.531 2.117 -4.760 1.00 88.19 166 ALA A O 1
ATOM 1332 N N . LYS A 1 167 ? 4.019 2.912 -2.728 1.00 89.81 167 LYS A N 1
ATOM 1333 C CA . LYS A 1 167 ? 3.263 1.722 -2.305 1.00 89.81 167 LYS A CA 1
ATOM 1334 C C . LYS A 1 167 ? 1.986 1.511 -3.117 1.00 89.81 167 LYS A C 1
ATOM 1336 O O . LYS A 1 167 ? 1.636 0.367 -3.404 1.00 89.81 167 LYS A O 1
ATOM 1341 N N . ALA A 1 168 ? 1.308 2.588 -3.517 1.00 90.12 168 ALA A N 1
ATOM 1342 C CA . ALA A 1 168 ? 0.148 2.514 -4.411 1.00 90.12 168 ALA A CA 1
ATOM 1343 C C . ALA A 1 168 ? 0.545 1.947 -5.779 1.00 90.12 168 ALA A C 1
ATOM 1345 O O . ALA A 1 168 ? -0.138 1.080 -6.328 1.00 90.12 168 ALA A O 1
ATOM 1346 N N . ALA A 1 169 ? 1.663 2.450 -6.310 1.00 89.88 169 ALA A N 1
ATOM 1347 C CA . ALA A 1 169 ? 2.207 2.058 -7.597 1.00 89.88 169 ALA A CA 1
ATOM 1348 C C . ALA A 1 169 ? 2.667 0.599 -7.587 1.00 89.88 169 ALA A C 1
ATOM 1350 O O . ALA A 1 169 ? 2.302 -0.148 -8.490 1.00 89.88 169 ALA A O 1
ATOM 1351 N N . GLU A 1 170 ? 3.377 0.175 -6.535 1.00 90.06 170 GLU A N 1
ATOM 1352 C CA . GLU A 1 170 ? 3.797 -1.214 -6.308 1.00 90.06 170 GLU A CA 1
ATOM 1353 C C . GLU A 1 170 ? 2.589 -2.164 -6.309 1.00 90.06 170 GLU A C 1
ATOM 1355 O O . GLU A 1 170 ? 2.614 -3.203 -6.967 1.00 90.06 170 GLU A O 1
ATOM 1360 N N . ALA A 1 171 ? 1.491 -1.767 -5.657 1.00 89.62 171 ALA A N 1
ATOM 1361 C CA . ALA A 1 171 ? 0.251 -2.538 -5.589 1.00 89.62 171 ALA A CA 1
ATOM 1362 C C . ALA A 1 171 ? -0.648 -2.434 -6.843 1.00 89.62 171 ALA A C 1
ATOM 1364 O O . ALA A 1 171 ? -1.701 -3.070 -6.891 1.00 89.62 171 ALA A O 1
ATOM 1365 N N . ARG A 1 172 ? -0.236 -1.681 -7.878 1.00 89.38 172 ARG A N 1
ATOM 1366 C CA . ARG A 1 172 ? -0.980 -1.468 -9.140 1.00 89.38 172 ARG A CA 1
ATOM 1367 C C . ARG A 1 172 ? -2.339 -0.780 -8.950 1.00 89.38 172 ARG A C 1
ATOM 1369 O O . ARG A 1 172 ? -3.284 -1.021 -9.700 1.00 89.38 172 ARG A O 1
ATOM 1376 N N . HIS A 1 173 ? -2.448 0.088 -7.949 1.00 90.62 173 HIS A N 1
ATOM 1377 C CA . HIS A 1 173 ? -3.666 0.845 -7.659 1.00 90.62 173 HIS A CA 1
ATOM 1378 C C . HIS A 1 173 ? -3.612 2.239 -8.303 1.00 90.62 173 HIS A C 1
ATOM 1380 O O . HIS A 1 173 ? -3.390 3.251 -7.633 1.00 90.62 173 HIS A O 1
ATOM 1386 N N . ILE A 1 174 ? -3.794 2.292 -9.629 1.00 87.19 174 ILE A N 1
ATOM 1387 C CA . ILE A 1 174 ? -3.732 3.530 -10.437 1.00 87.19 174 ILE A CA 1
ATOM 1388 C C . ILE A 1 174 ? -4.752 4.570 -9.951 1.00 87.19 174 ILE A C 1
ATOM 1390 O O . ILE A 1 174 ? -4.472 5.766 -9.899 1.00 87.19 174 ILE A O 1
ATOM 1394 N N . ASP A 1 175 ? -5.943 4.118 -9.575 1.00 89.88 175 ASP A N 1
ATOM 1395 C CA . ASP A 1 175 ? -7.023 4.918 -9.007 1.00 89.88 175 ASP A CA 1
ATOM 1396 C C . ASP A 1 175 ? -6.621 5.605 -7.694 1.00 89.88 175 ASP A C 1
ATOM 1398 O O . ASP A 1 175 ? -6.915 6.790 -7.512 1.00 89.88 175 ASP A O 1
ATOM 1402 N N . VAL A 1 176 ? -5.864 4.918 -6.834 1.00 88.94 176 VAL A N 1
ATOM 1403 C CA . VAL A 1 176 ? -5.290 5.517 -5.619 1.00 88.94 176 VAL A CA 1
ATOM 1404 C C . VAL A 1 176 ? -4.227 6.555 -5.974 1.00 88.94 176 VAL A C 1
ATOM 1406 O O . VAL A 1 176 ? -4.243 7.645 -5.410 1.00 88.94 176 VAL A O 1
ATOM 1409 N N . VAL A 1 177 ? -3.338 6.270 -6.932 1.00 87.50 177 VAL A N 1
ATOM 1410 C CA . VAL A 1 177 ? -2.301 7.223 -7.379 1.00 87.50 177 VAL A CA 1
ATOM 1411 C C . VAL A 1 177 ? -2.925 8.498 -7.950 1.00 87.50 177 VAL A C 1
ATOM 1413 O O . VAL A 1 177 ? -2.519 9.602 -7.583 1.00 87.50 177 VAL A O 1
ATOM 1416 N N . ARG A 1 178 ? -3.956 8.367 -8.796 1.00 87.62 178 ARG A N 1
ATOM 1417 C CA . ARG A 1 178 ? -4.723 9.507 -9.330 1.00 87.62 178 ARG A CA 1
ATOM 1418 C C . ARG A 1 178 ? -5.338 10.335 -8.213 1.00 87.62 178 ARG A C 1
ATOM 1420 O O . ARG A 1 178 ? -5.248 11.558 -8.227 1.00 87.62 178 ARG A O 1
ATOM 1427 N N . TRP A 1 179 ? -5.936 9.667 -7.235 1.00 87.12 179 TRP A N 1
ATOM 1428 C CA . TRP A 1 179 ? -6.553 10.346 -6.107 1.00 87.12 179 TRP A CA 1
ATOM 1429 C C . TRP A 1 179 ? -5.529 11.047 -5.205 1.00 87.12 179 TRP A C 1
ATOM 1431 O O . TRP A 1 179 ? -5.766 12.182 -4.798 1.00 87.12 179 TRP A O 1
ATOM 1441 N N . LEU A 1 180 ? -4.375 10.423 -4.939 1.00 83.88 180 LEU A N 1
ATOM 1442 C CA . LEU A 1 180 ? -3.284 11.023 -4.161 1.00 83.88 180 LEU A CA 1
ATOM 1443 C C . LEU A 1 180 ? -2.715 12.273 -4.844 1.00 83.88 180 LEU A C 1
ATOM 1445 O O . LEU A 1 180 ? -2.416 13.252 -4.159 1.00 83.88 180 LEU A O 1
ATOM 1449 N N . ARG A 1 181 ? -2.622 12.266 -6.182 1.00 79.81 181 ARG A N 1
ATOM 1450 C CA . ARG A 1 181 ? -2.280 13.450 -6.985 1.00 79.81 181 ARG A CA 1
ATOM 1451 C C . ARG A 1 181 ? -3.311 14.562 -6.798 1.00 79.81 181 ARG A C 1
ATOM 1453 O O . ARG A 1 181 ? -2.945 15.680 -6.448 1.00 79.81 181 ARG A O 1
ATOM 1460 N N . ASP A 1 182 ? -4.588 14.261 -7.027 1.00 78.94 182 ASP A N 1
ATOM 1461 C CA . ASP A 1 182 ? -5.664 15.262 -7.014 1.00 78.94 182 ASP A CA 1
ATOM 1462 C C . ASP A 1 182 ? -5.890 15.857 -5.615 1.00 78.94 182 ASP A C 1
ATOM 1464 O O . ASP A 1 182 ? -6.328 16.999 -5.479 1.00 78.94 182 ASP A O 1
ATOM 1468 N N . LYS A 1 183 ? -5.564 15.101 -4.561 1.00 70.56 183 LYS A N 1
ATOM 1469 C CA . LYS A 1 183 ? -5.648 15.563 -3.173 1.00 70.56 183 LYS A CA 1
ATOM 1470 C C . LYS A 1 183 ? -4.579 16.578 -2.778 1.00 70.56 183 LYS A C 1
ATOM 1472 O O . LYS A 1 183 ? -4.703 17.100 -1.675 1.00 70.56 183 LYS A O 1
ATOM 1477 N N . ALA A 1 184 ? -3.588 16.854 -3.637 1.00 54.81 184 ALA A N 1
ATOM 1478 C CA . ALA A 1 184 ? -2.587 17.915 -3.486 1.00 54.81 184 ALA A CA 1
ATOM 1479 C C . ALA A 1 184 ? -2.155 18.139 -2.025 1.00 54.81 184 ALA A C 1
ATOM 1481 O O . ALA A 1 184 ? -2.199 19.248 -1.503 1.00 54.81 184 ALA A O 1
ATOM 1482 N N . VAL A 1 185 ? -1.773 17.057 -1.341 1.00 53.75 185 VAL A N 1
ATOM 1483 C CA . VAL A 1 185 ? -1.070 17.192 -0.064 1.00 53.75 185 VAL A CA 1
ATOM 1484 C C . VAL A 1 185 ? 0.305 17.739 -0.424 1.00 53.75 185 VAL A C 1
ATOM 1486 O O . VAL A 1 185 ? 1.003 17.093 -1.208 1.00 53.75 185 VAL A O 1
ATOM 1489 N N . GLU A 1 186 ? 0.660 18.903 0.121 1.00 51.62 186 GLU A N 1
ATOM 1490 C CA . GLU A 1 186 ? 1.907 19.666 -0.097 1.00 51.62 186 GLU A CA 1
ATOM 1491 C C . GLU A 1 186 ? 3.200 18.897 0.245 1.00 51.62 186 GLU A C 1
ATOM 1493 O O . GLU A 1 186 ? 4.296 19.451 0.185 1.00 51.62 186 GLU A O 1
ATOM 1498 N N . ASN A 1 187 ? 3.093 17.618 0.606 1.00 58.19 187 ASN A N 1
ATOM 1499 C CA . ASN A 1 187 ? 4.223 16.782 0.952 1.00 58.19 187 ASN A CA 1
ATOM 1500 C C . ASN A 1 187 ? 4.967 16.346 -0.310 1.00 58.19 187 ASN A C 1
ATOM 1502 O O . ASN A 1 187 ? 4.381 15.822 -1.263 1.00 58.19 187 ASN A O 1
ATOM 1506 N N . GLU A 1 188 ? 6.285 16.520 -0.268 1.00 65.75 188 GLU A N 1
ATOM 1507 C CA . GLU A 1 188 ? 7.216 15.858 -1.170 1.00 65.75 188 GLU A CA 1
ATOM 1508 C C . GLU A 1 188 ? 6.923 14.349 -1.114 1.00 65.75 188 GLU A C 1
ATOM 1510 O O . GLU A 1 188 ? 6.841 13.764 -0.033 1.00 65.75 188 GLU A O 1
ATOM 1515 N N . ARG A 1 189 ? 6.663 13.733 -2.269 1.00 77.31 189 ARG A N 1
ATOM 1516 C CA . ARG A 1 189 ? 6.402 12.292 -2.399 1.00 77.31 189 ARG A CA 1
ATOM 1517 C C . ARG A 1 189 ? 7.562 11.637 -3.118 1.00 77.31 189 ARG A C 1
ATOM 1519 O O . ARG A 1 189 ? 8.225 12.284 -3.930 1.00 77.31 189 ARG A O 1
ATOM 1526 N N . ASN A 1 190 ? 7.768 10.346 -2.876 1.00 82.00 190 ASN A N 1
ATOM 1527 C CA . ASN A 1 190 ? 8.817 9.584 -3.540 1.00 82.00 190 ASN A CA 1
ATOM 1528 C C . ASN A 1 190 ? 8.479 9.286 -5.005 1.00 82.00 190 ASN A C 1
ATOM 1530 O O . ASN A 1 190 ? 8.114 8.171 -5.375 1.00 82.00 190 ASN A O 1
ATOM 1534 N N . ALA A 1 191 ? 8.608 10.310 -5.840 1.00 80.00 191 ALA A N 1
ATOM 1535 C CA . ALA A 1 191 ? 8.402 10.251 -7.277 1.00 80.00 191 ALA A CA 1
ATOM 1536 C C . ALA A 1 191 ? 9.269 9.184 -7.964 1.00 80.00 191 ALA A C 1
ATOM 1538 O O . ALA A 1 191 ? 8.809 8.505 -8.878 1.00 80.00 191 ALA A O 1
ATOM 1539 N N . VAL A 1 192 ? 10.518 9.036 -7.511 1.00 83.56 192 VAL A N 1
ATOM 1540 C CA . VAL A 1 192 ? 11.507 8.141 -8.122 1.00 83.56 192 VAL A CA 1
ATOM 1541 C C . VAL A 1 192 ? 11.141 6.680 -7.873 1.00 83.56 192 VAL A C 1
ATOM 1543 O O . VAL A 1 192 ? 11.045 5.911 -8.826 1.00 83.56 192 VAL A O 1
ATOM 1546 N N . GLU A 1 193 ? 10.867 6.297 -6.622 1.00 86.06 193 GLU A N 1
ATOM 1547 C CA . GLU A 1 193 ? 10.450 4.918 -6.314 1.00 86.06 193 GLU A CA 1
ATOM 1548 C C . GLU A 1 193 ? 9.057 4.602 -6.874 1.00 86.06 193 GLU A C 1
ATOM 1550 O O . GLU A 1 193 ? 8.802 3.475 -7.293 1.00 86.06 193 GLU A O 1
ATOM 1555 N N . ALA A 1 194 ? 8.158 5.588 -6.944 1.00 85.94 194 ALA A N 1
ATOM 1556 C CA . ALA A 1 194 ? 6.850 5.404 -7.564 1.00 85.94 194 ALA A CA 1
ATOM 1557 C C . ALA A 1 194 ? 6.947 5.151 -9.078 1.00 85.94 194 ALA A C 1
ATOM 1559 O O . ALA A 1 194 ? 6.253 4.270 -9.593 1.00 85.94 194 ALA A O 1
ATOM 1560 N N . MET A 1 195 ? 7.832 5.870 -9.779 1.00 87.19 195 MET A N 1
ATOM 1561 C CA . MET A 1 195 ? 8.133 5.616 -11.189 1.00 87.19 195 MET A CA 1
ATOM 1562 C C . MET A 1 195 ? 8.788 4.245 -11.377 1.00 87.19 195 MET A C 1
ATOM 1564 O O . MET A 1 195 ? 8.374 3.479 -12.244 1.00 87.19 195 MET A O 1
ATOM 1568 N N . GLU A 1 196 ? 9.763 3.893 -10.537 1.00 87.88 196 GLU A N 1
ATOM 1569 C CA . GLU A 1 196 ? 10.409 2.581 -10.588 1.00 87.88 196 GLU A CA 1
ATOM 1570 C C . GLU A 1 196 ? 9.403 1.437 -10.405 1.00 87.88 196 GLU A C 1
ATOM 1572 O O . GLU A 1 196 ? 9.414 0.479 -11.177 1.00 87.88 196 GLU A O 1
ATOM 1577 N N . ALA A 1 197 ? 8.487 1.557 -9.439 1.00 89.38 197 ALA A N 1
ATOM 1578 C CA . ALA A 1 197 ? 7.430 0.577 -9.208 1.00 89.38 197 ALA A CA 1
ATOM 1579 C C . ALA A 1 197 ? 6.453 0.480 -10.393 1.00 89.38 197 ALA A C 1
ATOM 1581 O O . ALA A 1 197 ? 6.049 -0.622 -10.771 1.00 89.38 197 ALA A O 1
ATOM 1582 N N . ALA A 1 198 ? 6.099 1.609 -11.015 1.00 89.44 198 ALA A N 1
ATOM 1583 C CA . ALA A 1 198 ? 5.260 1.634 -12.213 1.00 89.44 198 ALA A CA 1
ATOM 1584 C C . ALA A 1 198 ? 5.927 0.910 -13.394 1.00 89.44 198 ALA A C 1
ATOM 1586 O O . ALA A 1 198 ? 5.302 0.073 -14.052 1.00 89.44 198 ALA A O 1
ATOM 1587 N N . VAL A 1 199 ? 7.217 1.184 -13.608 1.00 88.25 199 VAL A N 1
ATOM 1588 C CA . VAL A 1 199 ? 8.044 0.552 -14.642 1.00 88.25 199 VAL A CA 1
ATOM 1589 C C . VAL A 1 199 ? 8.200 -0.947 -14.383 1.00 88.25 199 VAL A C 1
ATOM 1591 O O . VAL A 1 199 ? 8.004 -1.748 -15.296 1.00 88.25 199 VAL A O 1
ATOM 1594 N N . ALA A 1 200 ? 8.481 -1.343 -13.139 1.00 87.00 200 ALA A N 1
ATOM 1595 C CA . ALA A 1 200 ? 8.610 -2.746 -12.752 1.00 87.00 200 ALA A CA 1
ATOM 1596 C C . ALA A 1 200 ? 7.303 -3.533 -12.937 1.00 87.00 200 ALA A C 1
ATOM 1598 O O . ALA A 1 200 ? 7.332 -4.709 -13.288 1.00 87.00 200 ALA A O 1
ATOM 1599 N N . ASN A 1 201 ? 6.153 -2.890 -12.722 1.00 85.19 201 ASN A N 1
ATOM 1600 C CA . ASN A 1 201 ? 4.842 -3.500 -12.935 1.00 85.19 201 ASN A CA 1
ATOM 1601 C C . ASN A 1 201 ? 4.438 -3.595 -14.409 1.00 85.19 201 ASN A C 1
ATOM 1603 O O . ASN A 1 201 ? 3.505 -4.344 -14.737 1.00 85.19 201 ASN A O 1
ATOM 1607 N N . GLY A 1 202 ? 5.121 -2.848 -15.280 1.00 82.44 202 GLY A N 1
ATOM 1608 C CA . GLY A 1 202 ? 4.846 -2.835 -16.706 1.00 82.44 202 GLY A CA 1
ATOM 1609 C C . GLY A 1 202 ? 3.553 -2.136 -17.094 1.00 82.44 202 GLY A C 1
ATOM 1610 O O . GLY A 1 202 ? 2.974 -2.444 -18.133 1.00 82.44 202 GLY A O 1
ATOM 1611 N N . ASP A 1 203 ? 3.052 -1.260 -16.231 1.00 83.81 203 ASP A N 1
ATOM 1612 C CA . ASP A 1 203 ? 1.761 -0.613 -16.402 1.00 83.81 203 ASP A CA 1
ATOM 1613 C C . ASP A 1 203 ? 1.950 0.724 -17.127 1.00 83.81 203 ASP A C 1
ATOM 1615 O O . ASP A 1 203 ? 2.318 1.728 -16.518 1.00 83.81 203 ASP A O 1
ATOM 1619 N N . LEU A 1 204 ? 1.760 0.724 -18.453 1.00 84.75 204 LEU A N 1
ATOM 1620 C CA . LEU A 1 204 ? 2.014 1.901 -19.293 1.00 84.75 204 LEU A CA 1
ATOM 1621 C C . LEU A 1 204 ? 1.166 3.108 -18.867 1.00 84.75 204 LEU A C 1
ATOM 1623 O O . LEU A 1 204 ? 1.679 4.226 -18.866 1.00 84.75 204 LEU A O 1
ATOM 1627 N N . GLU A 1 205 ? -0.090 2.879 -18.467 1.00 88.38 205 GLU A N 1
ATOM 1628 C CA . GLU A 1 205 ? -1.003 3.930 -18.000 1.00 88.38 205 GLU A CA 1
ATOM 1629 C C . GLU A 1 205 ? -0.492 4.549 -16.693 1.00 88.38 205 GLU A C 1
ATOM 1631 O O . GLU A 1 205 ? -0.528 5.769 -16.514 1.00 88.38 205 GLU A O 1
ATOM 1636 N N . LEU A 1 206 ? 0.032 3.720 -15.787 1.00 86.00 206 LEU A N 1
ATOM 1637 C CA . LEU A 1 206 ? 0.644 4.191 -14.550 1.00 86.00 206 LEU A CA 1
ATOM 1638 C C . LEU A 1 206 ? 1.953 4.951 -14.803 1.00 86.00 206 LEU A C 1
ATOM 1640 O O . LEU A 1 206 ? 2.185 5.967 -14.155 1.00 86.00 206 LEU A O 1
ATOM 1644 N N . VAL A 1 207 ? 2.790 4.506 -15.745 1.00 86.94 207 VAL A N 1
ATOM 1645 C CA . VAL A 1 207 ? 4.033 5.210 -16.112 1.00 86.94 207 VAL A CA 1
ATOM 1646 C C . VAL A 1 207 ? 3.725 6.589 -16.701 1.00 86.94 207 VAL A C 1
ATOM 1648 O O . VAL A 1 207 ? 4.329 7.572 -16.284 1.00 86.94 207 VAL A O 1
ATOM 1651 N N . GLU A 1 208 ? 2.752 6.686 -17.610 1.00 86.69 208 GLU A N 1
ATOM 1652 C CA . GLU A 1 208 ? 2.307 7.973 -18.172 1.00 86.69 208 GLU A CA 1
ATOM 1653 C C . GLU A 1 208 ? 1.761 8.905 -17.088 1.00 86.69 208 GLU A C 1
ATOM 1655 O O . GLU A 1 208 ? 2.058 10.100 -17.062 1.00 86.69 208 GLU A O 1
ATOM 1660 N N . LEU A 1 209 ? 0.988 8.355 -16.149 1.00 85.06 209 LEU A N 1
ATOM 1661 C CA . LEU A 1 209 ? 0.491 9.108 -15.008 1.00 85.06 209 LEU A CA 1
ATOM 1662 C C . LEU A 1 209 ? 1.641 9.621 -14.127 1.00 85.06 209 LEU A C 1
ATOM 1664 O O . LEU A 1 209 ? 1.617 10.781 -13.720 1.00 85.06 209 LEU A O 1
ATOM 1668 N N . MET A 1 210 ? 2.643 8.788 -13.838 1.00 84.12 210 MET A N 1
ATOM 1669 C CA . MET A 1 210 ? 3.800 9.185 -13.029 1.00 84.12 210 MET A CA 1
ATOM 1670 C C . MET A 1 210 ? 4.646 10.247 -13.724 1.00 84.12 210 MET A C 1
ATOM 1672 O O . MET A 1 210 ? 5.090 11.187 -13.065 1.00 84.12 210 MET A O 1
ATOM 1676 N N . GLU A 1 211 ? 4.830 10.150 -15.038 1.00 84.38 211 GLU A N 1
ATOM 1677 C CA . GLU A 1 211 ? 5.563 11.146 -15.820 1.00 84.38 211 GLU A CA 1
ATOM 1678 C C . GLU A 1 211 ? 4.869 12.513 -15.740 1.00 84.38 211 GLU A C 1
ATOM 1680 O O . GLU A 1 211 ? 5.509 13.523 -15.447 1.00 84.38 211 GLU A O 1
ATOM 1685 N N . GLN A 1 212 ? 3.538 12.537 -15.876 1.00 83.19 212 GLN A N 1
ATOM 1686 C CA . GLN A 1 212 ? 2.735 13.755 -15.728 1.00 83.19 212 GLN A CA 1
ATOM 1687 C C . GLN A 1 212 ? 2.799 14.354 -14.316 1.00 83.19 212 GLN A C 1
ATOM 1689 O O . GLN A 1 212 ? 2.754 15.573 -14.167 1.00 83.19 212 GLN A O 1
ATOM 1694 N N . ILE A 1 213 ? 2.857 13.514 -13.278 1.00 77.88 213 ILE A N 1
ATOM 1695 C CA . ILE A 1 213 ? 2.865 13.960 -11.876 1.00 77.88 213 ILE A CA 1
ATOM 1696 C C . ILE A 1 213 ? 4.230 14.508 -11.471 1.00 77.88 213 ILE A C 1
ATOM 1698 O O . ILE A 1 213 ? 4.318 15.521 -10.782 1.00 77.88 213 ILE A O 1
ATOM 1702 N N . THR A 1 214 ? 5.288 13.794 -11.837 1.00 74.88 214 THR A N 1
ATOM 1703 C CA . THR A 1 214 ? 6.613 13.969 -11.240 1.00 74.88 214 THR A CA 1
ATOM 1704 C C . THR A 1 214 ? 7.579 14.717 -12.148 1.00 74.88 214 THR A C 1
ATOM 1706 O O . THR A 1 214 ? 8.576 15.252 -11.669 1.00 74.88 214 THR A O 1
ATOM 1709 N N . GLY A 1 215 ? 7.323 14.723 -13.461 1.00 74.62 215 GLY A N 1
ATOM 1710 C CA . GLY A 1 215 ? 8.287 15.153 -14.472 1.00 74.62 215 GLY A CA 1
ATOM 1711 C C . GLY A 1 215 ? 9.529 14.256 -14.565 1.00 74.62 215 GLY A C 1
ATOM 1712 O O . GLY A 1 215 ? 10.433 14.557 -15.346 1.00 74.62 215 GLY A O 1
ATOM 1713 N N . VAL A 1 216 ? 9.600 13.171 -13.780 1.00 76.56 216 VAL A N 1
ATOM 1714 C CA . VAL A 1 216 ? 10.670 12.176 -13.859 1.00 76.56 216 VAL A CA 1
ATOM 1715 C C . VAL A 1 216 ? 10.441 11.357 -15.116 1.00 76.56 216 VAL A C 1
ATOM 1717 O O . VAL A 1 216 ? 9.366 10.804 -15.328 1.00 76.56 216 VAL A O 1
ATOM 1720 N N . GLN A 1 217 ? 11.471 11.290 -15.949 1.00 77.44 217 GLN A N 1
ATOM 1721 C CA . GLN A 1 217 ? 11.418 10.561 -17.203 1.00 77.44 217 GLN A CA 1
ATOM 1722 C C . GLN A 1 217 ? 11.601 9.064 -16.948 1.00 77.44 217 GLN A C 1
ATOM 1724 O O . GLN A 1 217 ? 12.522 8.690 -16.218 1.00 77.44 217 GLN A O 1
ATOM 1729 N N . PRO A 1 218 ? 10.796 8.184 -17.569 1.00 76.94 218 PRO A N 1
ATOM 1730 C CA . PRO A 1 218 ? 10.885 6.747 -17.329 1.00 76.94 218 PRO A CA 1
ATOM 1731 C C . PRO A 1 218 ? 12.261 6.194 -17.708 1.00 76.94 218 PRO A C 1
ATOM 1733 O O . PRO A 1 218 ? 12.697 5.200 -17.131 1.00 76.94 218 PRO A O 1
ATOM 1736 N N . VAL A 1 219 ? 12.971 6.846 -18.641 1.00 75.19 219 VAL A N 1
ATOM 1737 C CA . VAL A 1 219 ? 14.275 6.407 -19.158 1.00 75.19 219 VAL A CA 1
ATOM 1738 C C . VAL A 1 219 ? 15.307 6.154 -18.053 1.00 75.19 219 VAL A C 1
ATOM 1740 O O . VAL A 1 219 ? 16.098 5.222 -18.172 1.00 75.19 219 VAL A O 1
ATOM 1743 N N . SER A 1 220 ? 15.272 6.886 -16.930 1.00 77.06 220 SER A N 1
ATOM 1744 C CA . SER A 1 220 ? 16.182 6.641 -15.797 1.00 77.06 220 SER A CA 1
ATOM 1745 C C . SER A 1 220 ? 16.031 5.245 -15.181 1.00 77.06 220 SER A C 1
ATOM 1747 O O . SER A 1 220 ? 16.960 4.764 -14.539 1.00 77.06 220 SER A O 1
ATOM 1749 N N . HIS A 1 221 ? 14.899 4.582 -15.420 1.00 81.44 221 HIS A N 1
ATOM 1750 C CA . HIS A 1 221 ? 14.557 3.246 -14.934 1.00 81.44 221 HIS A CA 1
ATOM 1751 C C . HIS A 1 221 ? 14.603 2.182 -16.045 1.00 81.44 221 HIS A C 1
ATOM 1753 O O . HIS A 1 221 ? 13.992 1.123 -15.911 1.00 81.44 221 HIS A O 1
ATOM 1759 N N . TYR A 1 222 ? 15.337 2.431 -17.139 1.00 80.81 222 TYR A N 1
ATOM 1760 C CA . TYR A 1 222 ? 15.446 1.503 -18.273 1.00 80.81 222 TYR A CA 1
ATOM 1761 C C . TYR A 1 222 ? 15.909 0.096 -17.867 1.00 80.81 222 TYR A C 1
ATOM 1763 O O . TYR A 1 222 ? 15.355 -0.895 -18.335 1.00 80.81 222 TYR A O 1
ATOM 1771 N N . PHE A 1 223 ? 16.874 -0.010 -16.949 1.00 81.50 223 PHE A N 1
ATOM 1772 C CA . PHE A 1 223 ? 17.303 -1.301 -16.407 1.00 81.50 223 PHE A CA 1
ATOM 1773 C C . PHE A 1 223 ? 16.130 -2.067 -15.774 1.00 81.50 223 PHE A C 1
ATOM 1775 O O . PHE A 1 223 ? 15.914 -3.240 -16.070 1.00 81.50 223 PHE A O 1
ATOM 1782 N N . THR A 1 224 ? 15.327 -1.396 -14.945 1.00 84.25 224 THR A N 1
ATOM 1783 C CA . THR A 1 224 ? 14.151 -1.992 -14.299 1.00 84.25 224 THR A CA 1
ATOM 1784 C C . THR A 1 224 ? 13.102 -2.404 -15.333 1.00 84.25 224 THR A C 1
ATOM 1786 O O . THR A 1 224 ? 12.552 -3.502 -15.232 1.00 84.25 224 THR A O 1
ATOM 1789 N N . ALA A 1 225 ? 12.881 -1.582 -16.366 1.00 85.00 225 ALA A N 1
ATOM 1790 C CA . ALA A 1 225 ? 12.004 -1.916 -17.489 1.00 85.00 225 ALA A CA 1
ATOM 1791 C C . ALA A 1 225 ? 12.491 -3.170 -18.225 1.00 85.00 225 ALA A C 1
ATOM 1793 O O . ALA A 1 225 ? 11.692 -4.047 -18.527 1.00 85.00 225 ALA A O 1
ATOM 1794 N N . ALA A 1 226 ? 13.801 -3.292 -18.451 1.00 82.12 226 ALA A N 1
ATOM 1795 C CA . ALA A 1 226 ? 14.382 -4.425 -19.163 1.00 82.12 226 ALA A CA 1
ATOM 1796 C C . ALA A 1 226 ? 14.256 -5.720 -18.365 1.00 82.12 226 ALA A C 1
ATOM 1798 O O . ALA A 1 226 ? 14.088 -6.795 -18.923 1.00 82.12 226 ALA A O 1
ATOM 1799 N N . VAL A 1 227 ? 14.338 -5.627 -17.042 1.00 82.19 227 VAL A N 1
ATOM 1800 C CA . VAL A 1 227 ? 14.350 -6.800 -16.175 1.00 82.19 227 VAL A CA 1
ATOM 1801 C C . VAL A 1 227 ? 12.938 -7.248 -15.781 1.00 82.19 227 VAL A C 1
ATOM 1803 O O . VAL A 1 227 ? 12.737 -8.436 -15.515 1.00 82.19 227 VAL A O 1
ATOM 1806 N N . HIS A 1 228 ? 11.973 -6.334 -15.685 1.00 81.69 228 HIS A N 1
ATOM 1807 C CA . HIS A 1 228 ? 10.639 -6.614 -15.135 1.00 81.69 228 HIS A CA 1
ATOM 1808 C C . HIS A 1 228 ? 9.472 -6.159 -16.020 1.00 81.69 228 HIS A C 1
ATOM 1810 O O . HIS A 1 228 ? 8.368 -6.682 -15.870 1.00 81.69 228 HIS A O 1
ATOM 1816 N N . GLY A 1 229 ? 9.699 -5.189 -16.902 1.00 79.81 229 GLY A N 1
ATOM 1817 C CA . GLY A 1 229 ? 8.666 -4.573 -17.723 1.00 79.81 229 GLY A CA 1
ATOM 1818 C C . GLY A 1 229 ? 8.391 -5.326 -19.032 1.00 79.81 229 GLY A C 1
ATOM 1819 O O . GLY A 1 229 ? 9.167 -6.181 -19.453 1.00 79.81 229 GLY A O 1
ATOM 1820 N N . PRO A 1 230 ? 7.267 -5.016 -19.698 1.00 83.69 230 PRO A N 1
ATOM 1821 C CA . PRO A 1 230 ? 6.927 -5.545 -21.004 1.00 83.69 230 PRO A CA 1
ATOM 1822 C C . PRO A 1 230 ? 7.790 -4.887 -22.080 1.00 83.69 230 PRO A C 1
ATOM 1824 O O . PRO A 1 230 ? 8.125 -3.705 -21.993 1.00 83.69 230 PRO A O 1
ATOM 1827 N N . ILE A 1 231 ? 8.043 -5.625 -23.159 1.00 83.56 231 ILE A N 1
ATOM 1828 C CA . ILE A 1 231 ? 8.814 -5.137 -24.311 1.00 83.56 231 ILE A CA 1
ATOM 1829 C C . ILE A 1 231 ? 8.206 -3.859 -24.901 1.00 83.56 231 ILE A C 1
ATOM 1831 O O . ILE A 1 231 ? 8.946 -2.957 -25.260 1.00 83.56 231 ILE A O 1
ATOM 1835 N N . ALA A 1 232 ? 6.878 -3.709 -24.894 1.00 85.44 232 ALA A N 1
ATOM 1836 C CA . ALA A 1 232 ? 6.217 -2.488 -25.364 1.00 85.44 232 ALA A CA 1
ATOM 1837 C C . ALA A 1 232 ? 6.663 -1.218 -24.607 1.00 85.44 232 ALA A C 1
ATOM 1839 O O . ALA A 1 232 ? 6.747 -0.141 -25.191 1.00 85.44 232 ALA A O 1
ATOM 1840 N N . LEU A 1 233 ? 6.964 -1.330 -23.306 1.00 83.88 233 LEU A N 1
ATOM 1841 C CA . LEU A 1 233 ? 7.493 -0.209 -22.527 1.00 83.88 233 LEU A CA 1
ATOM 1842 C C . LEU A 1 233 ? 8.945 0.088 -22.924 1.00 83.88 233 LEU A C 1
ATOM 1844 O O . LEU A 1 233 ? 9.314 1.254 -23.037 1.00 83.88 233 LEU A O 1
ATOM 1848 N N . LEU A 1 234 ? 9.745 -0.951 -23.181 1.00 83.69 234 LEU A N 1
ATOM 1849 C CA . LEU A 1 234 ? 11.117 -0.809 -23.669 1.00 83.69 234 LEU A CA 1
ATOM 1850 C C . LEU A 1 234 ? 11.179 -0.180 -25.056 1.00 83.69 234 LEU A C 1
ATOM 1852 O O . LEU A 1 234 ? 11.981 0.725 -25.248 1.00 83.69 234 LEU A O 1
ATOM 1856 N N . GLU A 1 235 ? 10.326 -0.619 -25.984 1.00 83.31 235 GLU A N 1
ATOM 1857 C CA . GLU A 1 235 ? 10.176 -0.053 -27.328 1.00 83.31 235 GLU A CA 1
ATOM 1858 C C . GLU A 1 235 ? 9.836 1.432 -27.256 1.00 83.31 235 GLU A C 1
ATOM 1860 O O . GLU A 1 235 ? 10.536 2.245 -27.851 1.00 83.31 235 GLU A O 1
ATOM 1865 N N . ARG A 1 236 ? 8.856 1.808 -26.428 1.00 83.75 236 ARG A N 1
ATOM 1866 C CA . ARG A 1 236 ? 8.503 3.217 -26.220 1.00 83.75 236 ARG A CA 1
ATOM 1867 C C . ARG A 1 236 ? 9.681 4.029 -25.674 1.00 83.75 236 ARG A C 1
ATOM 1869 O O . ARG A 1 236 ? 10.035 5.067 -26.218 1.00 83.75 236 ARG A O 1
ATOM 1876 N N . MET A 1 237 ? 10.344 3.537 -24.624 1.00 81.81 237 MET A N 1
ATOM 1877 C CA . MET A 1 237 ? 11.512 4.215 -24.037 1.00 81.81 237 MET A CA 1
ATOM 1878 C C . MET A 1 237 ? 12.682 4.327 -25.026 1.00 81.81 237 MET A C 1
ATOM 1880 O O . MET A 1 237 ? 13.470 5.264 -24.942 1.00 81.81 237 MET A O 1
ATOM 1884 N N . ALA A 1 238 ? 12.793 3.367 -25.942 1.00 78.19 238 ALA A N 1
ATOM 1885 C CA . ALA A 1 238 ? 13.776 3.308 -27.013 1.00 78.19 238 ALA A CA 1
ATOM 1886 C C . ALA A 1 238 ? 13.498 4.269 -28.176 1.00 78.19 238 ALA A C 1
ATOM 1888 O O . ALA A 1 238 ? 14.455 4.702 -28.819 1.00 78.19 238 ALA A O 1
ATOM 1889 N N . GLU A 1 239 ? 12.227 4.550 -28.463 1.00 80.00 239 GLU A N 1
ATOM 1890 C CA . GLU A 1 239 ? 11.784 5.526 -29.465 1.00 80.00 239 GLU A CA 1
ATOM 1891 C C . GLU A 1 239 ? 11.904 6.960 -28.937 1.00 80.00 239 GLU A C 1
ATOM 1893 O O . GLU A 1 239 ? 12.351 7.854 -29.657 1.00 80.00 239 GLU A O 1
ATOM 1898 N N . ASP A 1 240 ? 11.555 7.167 -27.667 1.00 75.50 240 ASP A N 1
ATOM 1899 C CA . ASP A 1 240 ? 11.482 8.497 -27.059 1.00 75.50 240 ASP A CA 1
ATOM 1900 C C . ASP A 1 240 ? 12.852 9.032 -26.594 1.00 75.50 240 ASP A C 1
ATOM 1902 O O . ASP A 1 240 ? 13.040 10.249 -26.489 1.00 75.50 240 ASP A O 1
ATOM 1906 N N . PHE A 1 241 ? 13.828 8.155 -26.310 1.00 75.38 241 PHE A N 1
ATOM 1907 C CA . PHE A 1 241 ? 15.101 8.547 -25.691 1.00 75.38 241 PHE A CA 1
ATOM 1908 C C . PHE A 1 241 ? 16.336 7.849 -26.273 1.00 75.38 241 PHE A C 1
ATOM 1910 O O . PHE A 1 241 ? 16.319 6.682 -26.659 1.00 75.38 241 PHE A O 1
ATOM 1917 N N . VAL A 1 242 ? 17.472 8.556 -26.227 1.00 72.62 242 VAL A N 1
ATOM 1918 C CA . VAL A 1 242 ? 18.794 7.969 -26.490 1.00 72.62 242 VAL A CA 1
ATOM 1919 C C . VAL A 1 242 ? 19.234 7.155 -25.274 1.00 72.62 242 VAL A C 1
ATOM 1921 O O . VAL A 1 242 ? 19.405 7.693 -24.177 1.00 72.62 242 VAL A O 1
ATOM 1924 N N . ILE A 1 243 ? 19.447 5.856 -25.472 1.00 70.12 243 ILE A N 1
ATOM 1925 C CA . ILE A 1 243 ? 19.811 4.917 -24.407 1.00 70.12 243 ILE A CA 1
ATOM 1926 C C . ILE A 1 243 ? 21.332 4.781 -24.362 1.00 70.12 243 ILE A C 1
ATOM 1928 O O . ILE A 1 243 ? 21.957 4.360 -25.329 1.00 70.12 243 ILE A O 1
ATOM 1932 N N . SER A 1 244 ? 21.944 5.128 -23.227 1.00 68.00 244 SER A N 1
ATOM 1933 C CA . SER A 1 244 ? 23.391 4.951 -23.055 1.00 68.00 244 SER A CA 1
ATOM 1934 C C . SER A 1 244 ? 23.747 3.524 -22.630 1.00 68.00 244 SER A C 1
ATOM 1936 O O . SER A 1 244 ? 22.992 2.883 -21.895 1.00 68.00 244 SER A O 1
ATOM 1938 N N . ALA A 1 245 ? 24.964 3.081 -22.962 1.00 65.50 245 ALA A N 1
ATOM 1939 C CA . ALA A 1 245 ? 25.506 1.786 -22.535 1.00 65.50 245 ALA A CA 1
ATOM 1940 C C . ALA A 1 245 ? 25.491 1.581 -21.003 1.00 65.50 245 ALA A C 1
ATOM 1942 O O . ALA A 1 245 ? 25.399 0.461 -20.510 1.00 65.50 245 ALA A O 1
ATOM 1943 N N . LYS A 1 246 ? 25.537 2.663 -20.213 1.00 68.06 246 LYS A N 1
ATOM 1944 C CA . LYS A 1 246 ? 25.449 2.584 -18.746 1.00 68.06 246 LYS A CA 1
ATOM 1945 C C . LYS A 1 246 ? 24.060 2.144 -18.264 1.00 68.06 246 LYS A C 1
ATOM 1947 O O . LYS A 1 246 ? 23.948 1.570 -17.188 1.00 68.06 246 LYS A O 1
ATOM 1952 N N . MET A 1 247 ? 23.014 2.446 -19.029 1.00 66.94 247 MET A N 1
ATOM 1953 C CA . MET A 1 247 ? 21.617 2.174 -18.668 1.00 66.94 247 MET A CA 1
ATOM 1954 C C . MET A 1 247 ? 21.198 0.746 -19.029 1.00 66.94 247 MET A C 1
ATOM 1956 O O . MET A 1 247 ? 20.261 0.215 -18.439 1.00 66.94 247 MET A O 1
ATOM 1960 N N . THR A 1 248 ? 21.902 0.128 -19.976 1.00 68.50 248 THR A N 1
ATOM 1961 C CA . THR A 1 248 ? 21.705 -1.256 -20.422 1.00 68.50 248 THR A CA 1
ATOM 1962 C C . THR A 1 248 ? 22.616 -2.258 -19.706 1.00 68.50 248 THR A C 1
ATOM 1964 O O . THR A 1 248 ? 22.355 -3.460 -19.768 1.00 68.50 248 THR A O 1
ATOM 1967 N N . LEU A 1 249 ? 23.649 -1.781 -18.999 1.00 73.06 249 LEU A N 1
ATOM 1968 C CA . LEU A 1 249 ? 24.617 -2.607 -18.275 1.00 73.06 249 LEU A CA 1
ATOM 1969 C C . LEU A 1 249 ? 23.923 -3.571 -17.295 1.00 73.06 249 LEU A C 1
ATOM 1971 O O . LEU A 1 249 ? 23.148 -3.159 -16.433 1.00 73.06 249 LEU A O 1
ATOM 1975 N N . GLY A 1 250 ? 24.200 -4.866 -17.427 1.00 75.81 250 GLY A N 1
ATOM 1976 C CA . GLY A 1 250 ? 23.671 -5.944 -16.592 1.00 75.81 250 GLY A CA 1
ATOM 1977 C C . GLY A 1 250 ? 22.246 -6.387 -16.938 1.00 75.81 250 GLY A C 1
ATOM 1978 O O . GLY A 1 250 ? 21.805 -7.437 -16.454 1.00 75.81 250 GLY A O 1
ATOM 1979 N N . ALA A 1 251 ? 21.523 -5.646 -17.786 1.00 80.62 251 ALA A N 1
ATOM 1980 C CA . ALA A 1 251 ? 20.154 -5.989 -18.171 1.00 80.62 251 ALA A CA 1
ATOM 1981 C C . ALA A 1 251 ? 20.117 -7.310 -18.954 1.00 80.62 251 ALA A C 1
ATOM 1983 O O . ALA A 1 251 ? 19.276 -8.167 -18.683 1.00 80.62 251 ALA A O 1
ATOM 1984 N N . LEU A 1 252 ? 21.079 -7.527 -19.859 1.00 79.12 252 LEU A N 1
ATOM 1985 C CA . LEU A 1 252 ? 21.190 -8.757 -20.652 1.00 79.12 252 LEU A CA 1
ATOM 1986 C C . LEU A 1 252 ? 21.453 -9.994 -19.778 1.00 79.12 252 LEU A C 1
ATOM 1988 O O . LEU A 1 252 ? 20.855 -11.046 -19.982 1.00 79.12 252 LEU A O 1
ATOM 1992 N N . VAL A 1 253 ? 22.329 -9.870 -18.779 1.00 81.75 253 VAL A N 1
ATOM 1993 C CA . VAL A 1 253 ? 22.665 -10.977 -17.868 1.00 81.75 253 VAL A CA 1
ATOM 1994 C C . VAL A 1 253 ? 21.465 -11.333 -16.997 1.00 81.75 253 VAL A C 1
ATOM 1996 O O . VAL A 1 253 ? 21.122 -12.505 -16.875 1.00 81.75 253 VAL A O 1
ATOM 1999 N N . THR A 1 254 ? 20.793 -10.323 -16.445 1.00 84.38 254 THR A N 1
ATOM 2000 C CA . THR A 1 254 ? 19.655 -10.518 -15.537 1.00 84.38 254 THR A CA 1
ATOM 2001 C C . THR A 1 254 ? 18.421 -11.062 -16.272 1.00 84.38 254 THR A C 1
ATOM 2003 O O . THR A 1 254 ? 17.708 -11.921 -15.756 1.00 84.38 254 THR A O 1
ATOM 2006 N N . THR A 1 255 ? 18.164 -10.609 -17.503 1.00 84.62 255 THR A N 1
ATOM 2007 C CA . THR A 1 255 ? 17.082 -11.150 -18.352 1.00 84.62 255 THR A CA 1
ATOM 2008 C C . THR A 1 255 ? 17.373 -12.586 -18.788 1.00 84.62 255 THR A C 1
ATOM 2010 O O . THR A 1 255 ? 16.481 -13.436 -18.748 1.00 84.62 255 THR A O 1
ATOM 2013 N N . ALA A 1 256 ? 18.635 -12.897 -19.102 1.00 82.81 256 ALA A N 1
ATOM 2014 C CA . ALA A 1 256 ? 19.076 -14.255 -19.401 1.00 82.81 256 ALA A CA 1
ATOM 2015 C C . ALA A 1 256 ? 18.982 -15.193 -18.184 1.00 82.81 256 ALA A C 1
ATOM 2017 O O . ALA A 1 256 ? 18.570 -16.345 -18.329 1.00 82.81 256 ALA A O 1
ATOM 2018 N N . GLU A 1 257 ? 19.283 -14.696 -16.980 1.00 83.56 257 GLU A N 1
ATOM 2019 C CA . GLU A 1 257 ? 19.087 -15.424 -15.722 1.00 83.56 257 GLU A CA 1
ATOM 2020 C C . GLU A 1 257 ? 17.625 -15.804 -15.483 1.00 83.56 257 GLU A C 1
ATOM 2022 O O . GLU A 1 257 ? 17.371 -16.913 -15.014 1.00 83.56 257 GLU A O 1
ATOM 2027 N N . LYS A 1 258 ? 16.683 -14.912 -15.817 1.00 82.81 258 LYS A N 1
ATOM 2028 C CA . LYS A 1 258 ? 15.233 -15.155 -15.717 1.00 82.81 258 LYS A CA 1
ATOM 2029 C C . LYS A 1 258 ? 14.680 -16.043 -16.835 1.00 82.81 258 LYS A C 1
ATOM 2031 O O . LYS A 1 258 ? 13.559 -16.535 -16.716 1.00 82.81 258 LYS A O 1
ATOM 2036 N N . GLY A 1 259 ? 15.435 -16.216 -17.919 1.00 80.06 259 GLY A N 1
ATOM 2037 C CA . GLY A 1 259 ? 15.004 -16.965 -19.095 1.00 80.06 259 GLY A CA 1
ATOM 2038 C C . GLY A 1 259 ? 14.051 -16.201 -20.016 1.00 80.06 259 GLY A C 1
ATOM 2039 O O . GLY A 1 259 ? 13.348 -16.835 -20.803 1.00 80.06 259 GLY A O 1
ATOM 2040 N N . ASP A 1 260 ? 14.012 -14.868 -19.936 1.00 82.31 260 ASP A N 1
ATOM 2041 C CA . ASP A 1 260 ? 13.159 -14.039 -20.793 1.00 82.31 260 ASP A CA 1
ATOM 2042 C C . ASP A 1 260 ? 13.766 -13.892 -22.198 1.00 82.31 260 ASP A C 1
ATOM 2044 O O . ASP A 1 260 ? 14.515 -12.963 -22.508 1.00 82.31 260 ASP A O 1
ATOM 2048 N N . LEU A 1 261 ? 13.470 -14.872 -23.054 1.00 81.25 261 LEU A N 1
ATOM 2049 C CA . LEU A 1 261 ? 14.018 -14.967 -24.405 1.00 81.25 261 LEU A CA 1
ATOM 2050 C C . LEU A 1 261 ? 13.607 -13.795 -25.304 1.00 81.25 261 LEU A C 1
ATOM 2052 O O . LEU A 1 261 ? 14.381 -13.417 -26.187 1.00 81.25 261 LEU A O 1
ATOM 2056 N N . GLU A 1 262 ? 12.398 -13.261 -25.133 1.00 82.06 262 GLU A N 1
ATOM 2057 C CA . GLU A 1 262 ? 11.882 -12.199 -25.997 1.00 82.06 262 GLU A CA 1
ATOM 2058 C C . GLU A 1 262 ? 12.614 -10.885 -25.718 1.00 82.06 262 GLU A C 1
ATOM 2060 O O . GLU A 1 262 ? 13.114 -10.260 -26.655 1.00 82.06 262 GLU A O 1
ATOM 2065 N N . THR A 1 263 ? 12.804 -10.538 -24.444 1.00 81.12 263 THR A N 1
ATOM 2066 C CA . THR A 1 263 ? 13.552 -9.335 -24.057 1.00 81.12 263 THR A CA 1
ATOM 2067 C C . THR A 1 263 ? 15.042 -9.457 -24.378 1.00 81.12 263 THR A C 1
ATOM 2069 O O . THR A 1 263 ? 15.637 -8.513 -24.895 1.00 81.12 263 THR A O 1
ATOM 2072 N N . VAL A 1 264 ? 15.650 -10.636 -24.176 1.00 80.06 264 VAL A N 1
ATOM 2073 C CA . VAL A 1 264 ? 17.043 -10.895 -24.595 1.00 80.06 264 VAL A CA 1
ATOM 2074 C C . VAL A 1 264 ? 17.203 -10.708 -26.103 1.00 80.06 264 VAL A C 1
ATOM 2076 O O . VAL A 1 264 ? 18.162 -10.086 -26.556 1.00 80.06 264 VAL A O 1
ATOM 2079 N N . ARG A 1 265 ? 16.263 -11.232 -26.898 1.00 80.75 265 ARG A N 1
ATOM 2080 C CA . ARG A 1 265 ? 16.284 -11.076 -28.355 1.00 80.75 265 ARG A CA 1
ATOM 2081 C C . ARG A 1 265 ? 16.193 -9.608 -28.749 1.00 80.75 265 ARG A C 1
ATOM 2083 O O . ARG A 1 265 ? 16.981 -9.168 -29.578 1.00 80.75 265 ARG A O 1
ATOM 2090 N N . TRP A 1 266 ? 15.250 -8.887 -28.157 1.00 82.38 266 TRP A N 1
ATOM 2091 C CA . TRP A 1 266 ? 15.024 -7.482 -28.453 1.00 82.38 266 TRP A CA 1
ATOM 2092 C C . TRP A 1 266 ? 16.248 -6.622 -28.095 1.00 82.38 266 TRP A C 1
ATOM 2094 O O . TRP A 1 266 ? 16.692 -5.826 -28.919 1.00 82.38 266 TRP A O 1
ATOM 2104 N N . LEU A 1 267 ? 16.871 -6.851 -26.930 1.00 78.69 267 LEU A N 1
ATOM 2105 C CA . LEU A 1 267 ? 18.099 -6.155 -26.524 1.00 78.69 267 LEU A CA 1
ATOM 2106 C C . LEU A 1 267 ? 19.259 -6.406 -27.500 1.00 78.69 267 LEU A C 1
ATOM 2108 O O . LEU A 1 267 ? 19.988 -5.472 -27.820 1.00 78.69 267 LEU A O 1
ATOM 2112 N N . ILE A 1 268 ? 19.416 -7.644 -27.991 1.00 75.94 268 ILE A N 1
ATOM 2113 C CA . ILE 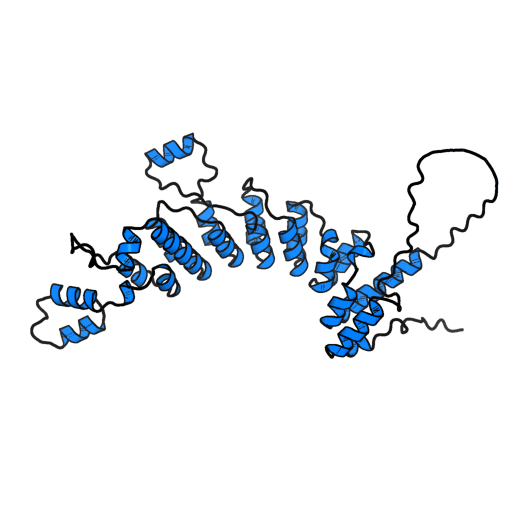A 1 268 ? 20.461 -7.995 -28.967 1.00 75.94 268 ILE A CA 1
ATOM 2114 C C . ILE A 1 268 ? 20.194 -7.343 -30.329 1.00 75.94 268 ILE A C 1
ATOM 2116 O O . ILE A 1 268 ? 21.104 -6.774 -30.922 1.00 75.94 268 ILE A O 1
ATOM 2120 N N . GLU A 1 269 ? 18.961 -7.443 -30.836 1.00 75.38 269 GLU A N 1
ATOM 2121 C CA . GLU A 1 269 ? 18.583 -6.877 -32.139 1.00 75.38 269 GLU A CA 1
ATOM 2122 C C . GLU A 1 269 ? 18.716 -5.348 -32.146 1.00 75.38 269 GLU A C 1
ATOM 2124 O O . GLU A 1 269 ? 19.169 -4.778 -33.136 1.00 75.38 269 GLU A O 1
ATOM 2129 N N . ARG A 1 270 ? 18.386 -4.682 -31.034 1.00 74.12 270 ARG A N 1
ATOM 2130 C CA . ARG A 1 270 ? 18.550 -3.234 -30.890 1.00 74.12 270 ARG A CA 1
ATOM 2131 C C . ARG A 1 270 ? 20.022 -2.810 -30.873 1.00 74.12 270 ARG A C 1
ATOM 2133 O O . ARG A 1 270 ? 20.385 -1.907 -31.615 1.00 74.12 270 ARG A O 1
ATOM 2140 N N . ASP A 1 271 ? 20.850 -3.460 -30.056 1.00 70.50 271 ASP A N 1
ATOM 2141 C CA . ASP A 1 271 ? 22.281 -3.136 -29.919 1.00 70.50 271 ASP A CA 1
ATOM 2142 C C . ASP A 1 271 ? 23.036 -3.271 -31.255 1.00 70.50 271 ASP A C 1
ATOM 2144 O O . ASP A 1 271 ? 23.972 -2.519 -31.504 1.00 70.50 271 ASP A O 1
ATOM 2148 N N . TRP A 1 272 ? 22.589 -4.181 -32.132 1.00 66.38 272 TRP A N 1
ATOM 2149 C CA . TRP A 1 272 ? 23.097 -4.342 -33.501 1.00 66.38 272 TRP A CA 1
ATOM 2150 C C . TRP A 1 272 ? 22.567 -3.309 -34.496 1.00 66.38 272 TRP A C 1
ATOM 2152 O O . TRP A 1 272 ? 23.307 -2.886 -35.375 1.00 66.38 272 TRP A O 1
ATOM 2162 N N . ASN A 1 273 ? 21.310 -2.878 -34.385 1.00 62.25 273 ASN A N 1
ATOM 2163 C CA . ASN A 1 273 ? 20.801 -1.807 -35.249 1.00 62.25 273 ASN A CA 1
ATOM 2164 C C . ASN A 1 273 ? 21.496 -0.461 -34.964 1.00 62.25 273 ASN A C 1
ATOM 2166 O O . ASN A 1 273 ? 21.621 0.353 -35.875 1.00 62.25 273 ASN A O 1
ATOM 2170 N N . ASP A 1 274 ? 21.973 -0.241 -33.733 1.00 58.88 274 ASP A N 1
ATOM 2171 C CA . ASP A 1 274 ? 22.797 0.925 -33.393 1.00 58.88 274 ASP A CA 1
ATOM 2172 C C . ASP A 1 274 ? 24.202 0.851 -34.058 1.00 58.88 274 ASP A C 1
ATOM 2174 O O . ASP A 1 274 ? 24.766 1.892 -34.384 1.00 58.88 274 ASP A O 1
ATOM 2178 N N . GLU A 1 275 ? 24.747 -0.345 -34.360 1.00 50.97 275 GLU A N 1
ATOM 2179 C CA . GLU A 1 275 ? 26.026 -0.519 -35.098 1.00 50.97 275 GLU A CA 1
ATOM 2180 C C . GLU A 1 275 ? 25.945 -0.056 -36.570 1.00 50.97 275 GLU A C 1
ATOM 2182 O O . GLU A 1 275 ? 26.928 0.440 -37.131 1.00 50.97 275 GLU A O 1
ATOM 2187 N N . ASP A 1 276 ? 24.774 -0.186 -37.202 1.00 48.00 276 ASP A N 1
ATOM 2188 C CA . ASP A 1 276 ? 24.549 0.233 -38.594 1.00 48.00 276 ASP A CA 1
ATOM 2189 C C . ASP A 1 276 ? 24.455 1.770 -38.738 1.00 48.00 276 ASP A C 1
ATOM 2191 O O . ASP A 1 276 ? 24.633 2.294 -39.838 1.00 48.00 276 ASP A O 1
ATOM 2195 N N . LEU A 1 277 ? 24.205 2.507 -37.643 1.00 45.78 277 LEU A N 1
ATOM 2196 C CA . LEU A 1 277 ? 24.142 3.978 -37.627 1.00 45.78 277 LEU A CA 1
ATOM 2197 C C . LEU A 1 277 ? 25.522 4.644 -37.504 1.00 45.78 277 LEU A C 1
ATOM 2199 O O . LEU A 1 277 ? 25.694 5.769 -37.971 1.00 45.78 277 LEU A O 1
ATOM 2203 N N . ASP A 1 278 ? 26.502 3.947 -36.924 1.00 46.91 278 ASP A N 1
ATOM 2204 C CA . ASP A 1 278 ? 27.895 4.408 -36.806 1.00 46.91 278 ASP A CA 1
ATOM 2205 C C . ASP A 1 278 ? 28.758 4.019 -38.029 1.00 46.91 278 ASP A C 1
ATOM 2207 O O . ASP A 1 278 ? 29.939 4.365 -38.097 1.00 46.91 278 ASP A O 1
ATOM 2211 N N . SER A 1 279 ? 28.173 3.318 -39.009 1.00 44.00 279 SER A N 1
ATOM 2212 C CA . SER A 1 279 ? 28.830 2.866 -40.246 1.00 44.00 279 SER A CA 1
ATOM 2213 C C . SER A 1 279 ? 28.588 3.788 -41.456 1.00 44.00 279 SER A C 1
ATOM 2215 O O . SER A 1 279 ? 28.736 3.330 -42.587 1.00 44.00 279 SER A O 1
ATOM 2217 N N . ASP A 1 280 ? 28.191 5.056 -41.252 1.00 42.81 280 ASP A N 1
ATOM 2218 C CA . ASP A 1 280 ? 28.158 6.048 -42.340 1.00 42.81 280 ASP A CA 1
ATOM 2219 C C . ASP A 1 280 ? 29.442 6.891 -42.348 1.00 42.81 280 ASP A C 1
ATOM 2221 O O . ASP A 1 280 ? 29.787 7.637 -41.425 1.00 42.81 280 ASP A O 1
ATOM 2225 N N . ASP A 1 281 ? 30.179 6.707 -43.432 1.00 49.03 281 ASP A N 1
ATOM 2226 C CA . ASP A 1 281 ? 31.572 7.058 -43.625 1.00 49.03 281 ASP A CA 1
ATOM 2227 C C . ASP A 1 281 ? 31.741 8.566 -43.853 1.00 49.03 281 ASP A C 1
ATOM 2229 O O . ASP A 1 281 ? 31.832 9.057 -44.977 1.00 49.03 281 ASP A O 1
ATOM 2233 N N . GLY A 1 282 ? 31.847 9.331 -42.773 1.00 40.94 282 GLY A N 1
ATOM 2234 C CA . GLY A 1 282 ? 32.261 10.734 -42.801 1.00 40.94 282 GLY A CA 1
ATOM 2235 C C . GLY A 1 282 ? 33.777 10.930 -42.722 1.00 40.94 282 GLY A C 1
ATOM 2236 O O . GLY A 1 282 ? 34.228 11.796 -41.973 1.00 40.94 282 GLY A O 1
ATOM 2237 N N . TYR A 1 283 ? 34.579 10.136 -43.442 1.00 43.22 283 TYR A N 1
ATOM 2238 C CA . TYR A 1 283 ? 36.027 10.359 -43.584 1.00 43.22 283 TYR A CA 1
ATOM 2239 C C . TYR A 1 283 ? 36.271 11.646 -44.401 1.00 43.22 283 TYR A C 1
ATOM 2241 O O . TYR A 1 283 ? 36.511 11.605 -45.604 1.00 43.22 283 TYR A O 1
ATOM 2249 N N . ASN A 1 284 ? 36.194 12.812 -43.756 1.00 37.22 284 ASN A N 1
ATOM 2250 C CA . ASN A 1 284 ? 36.762 14.042 -44.302 1.00 37.22 284 ASN A CA 1
ATOM 2251 C C . ASN A 1 284 ? 38.219 14.145 -43.856 1.00 37.22 284 ASN A C 1
ATOM 2253 O O . ASN A 1 284 ? 38.541 14.670 -42.792 1.00 37.22 284 ASN A O 1
ATOM 2257 N N . ASP A 1 285 ? 39.068 13.594 -44.714 1.00 47.38 285 ASP A N 1
ATOM 2258 C CA . ASP A 1 285 ? 40.477 13.925 -44.850 1.00 47.38 285 ASP A CA 1
ATOM 2259 C C . ASP A 1 285 ? 40.639 15.442 -45.054 1.00 47.38 285 ASP A C 1
ATOM 2261 O O . ASP A 1 285 ? 40.199 15.986 -46.066 1.00 47.38 285 ASP A O 1
ATOM 2265 N N . TRP A 1 286 ? 41.230 16.119 -44.069 1.00 37.03 286 TRP A N 1
ATOM 2266 C CA . TRP A 1 286 ? 41.852 17.433 -44.234 1.00 37.03 286 TRP A CA 1
ATOM 2267 C C . TRP A 1 286 ? 43.122 17.459 -43.379 1.00 37.03 286 TRP A C 1
ATOM 2269 O O . TRP A 1 286 ? 43.110 17.865 -42.215 1.00 37.03 286 TRP A O 1
ATOM 2279 N N . GLU A 1 287 ? 44.224 16.993 -43.966 1.00 41.12 287 GLU A N 1
ATOM 2280 C CA . GLU A 1 287 ? 45.535 17.580 -43.690 1.00 41.12 287 GLU A CA 1
ATOM 2281 C C . GLU A 1 287 ? 45.489 19.063 -44.098 1.00 41.12 287 GLU A C 1
ATOM 2283 O O . GLU A 1 287 ? 45.198 19.367 -45.252 1.00 41.12 287 GLU A O 1
ATOM 2288 N N . ASP A 1 288 ? 45.679 19.975 -43.139 1.00 35.28 288 ASP A N 1
ATOM 2289 C CA . ASP A 1 288 ? 46.580 21.135 -43.262 1.00 35.28 288 ASP A CA 1
ATOM 2290 C C . ASP A 1 288 ? 46.477 22.049 -42.019 1.00 35.28 288 ASP A C 1
ATOM 2292 O O . ASP A 1 288 ? 45.438 22.633 -41.716 1.00 35.28 288 ASP A O 1
ATOM 2296 N N . ASP A 1 289 ? 47.594 22.116 -41.290 1.00 38.53 289 ASP A N 1
ATOM 2297 C CA . ASP A 1 289 ? 48.244 23.308 -40.730 1.00 38.53 289 ASP A CA 1
ATOM 2298 C C . ASP A 1 289 ? 47.395 24.457 -40.139 1.00 38.53 289 ASP A C 1
ATOM 2300 O O . ASP A 1 289 ? 46.772 25.211 -40.874 1.00 38.53 289 ASP A O 1
ATOM 2304 N N . ASP A 1 290 ? 47.516 24.710 -38.822 1.00 34.03 290 ASP A N 1
ATOM 2305 C CA . ASP A 1 290 ? 47.991 26.004 -38.269 1.00 34.03 290 ASP A CA 1
ATOM 2306 C C . ASP A 1 290 ? 48.050 25.986 -36.721 1.00 34.03 290 ASP A C 1
ATOM 2308 O O . ASP A 1 290 ? 47.247 25.363 -36.024 1.00 34.03 290 ASP A O 1
ATOM 2312 N N . TYR A 1 291 ? 49.034 26.688 -36.161 1.00 42.84 291 TYR A N 1
ATOM 2313 C CA . TYR A 1 291 ? 49.295 26.817 -34.729 1.00 42.84 291 TYR A CA 1
ATOM 2314 C C . TYR A 1 291 ? 48.276 27.737 -34.035 1.00 42.84 291 TYR A C 1
ATOM 2316 O O . TYR A 1 291 ? 48.172 28.917 -34.354 1.00 42.84 291 TYR A O 1
ATOM 2324 N N . GLY A 1 292 ? 47.634 27.269 -32.959 1.00 32.47 292 GLY A N 1
ATOM 2325 C CA . GLY A 1 292 ? 46.810 28.134 -32.107 1.00 32.47 292 GLY A CA 1
ATOM 2326 C C . GLY A 1 292 ? 46.560 27.560 -30.715 1.00 32.47 292 GLY A C 1
ATOM 2327 O O . GLY A 1 292 ? 45.678 26.732 -30.520 1.00 32.47 292 GLY A O 1
ATOM 2328 N N . TYR A 1 293 ? 47.324 28.022 -29.723 1.00 37.28 293 TYR A N 1
ATOM 2329 C CA . TYR A 1 293 ? 47.078 27.751 -28.304 1.00 37.28 293 TYR A CA 1
ATOM 2330 C C . TYR A 1 293 ? 45.673 28.225 -27.889 1.00 37.28 293 TYR A C 1
ATOM 2332 O O . TYR A 1 293 ? 45.402 29.424 -27.866 1.00 37.28 293 TYR A O 1
ATOM 2340 N N . GLY A 1 294 ? 44.810 27.289 -27.487 1.00 31.14 294 GLY A N 1
ATOM 2341 C CA . GLY A 1 294 ? 43.478 27.558 -26.949 1.00 31.14 294 GLY A CA 1
ATOM 2342 C C . GLY A 1 294 ? 43.130 26.560 -25.850 1.00 31.14 294 GLY A C 1
ATOM 2343 O O . GLY A 1 294 ? 42.980 25.367 -26.088 1.00 31.14 294 GLY A O 1
ATOM 2344 N N . TRP A 1 295 ? 43.058 27.057 -24.621 1.00 32.06 295 TRP A N 1
ATOM 2345 C CA . TRP A 1 295 ? 42.723 26.315 -23.412 1.00 32.06 295 TRP A CA 1
ATOM 2346 C C . TRP A 1 295 ? 41.348 25.640 -23.498 1.00 32.06 295 TRP A C 1
ATOM 2348 O O . TRP A 1 295 ? 40.376 26.273 -23.898 1.00 32.06 295 TRP A O 1
ATOM 2358 N N . GLY A 1 296 ? 41.259 24.397 -23.012 1.00 32.41 296 GLY A N 1
ATOM 2359 C CA . GLY A 1 296 ? 39.980 23.736 -22.729 1.00 32.41 296 GLY A CA 1
ATOM 2360 C C . GLY A 1 296 ? 39.700 22.475 -23.539 1.00 32.41 296 GLY A C 1
ATOM 2361 O O . GLY A 1 296 ? 38.588 22.303 -24.029 1.00 32.41 296 GLY A O 1
ATOM 2362 N N . ALA A 1 297 ? 40.664 21.557 -23.643 1.00 27.75 297 ALA A N 1
ATOM 2363 C CA . ALA A 1 297 ? 40.369 20.197 -24.080 1.00 27.75 297 ALA A CA 1
ATOM 2364 C C . ALA A 1 297 ? 39.501 19.501 -23.013 1.00 27.75 297 ALA A C 1
ATOM 2366 O O . ALA A 1 297 ? 40.004 18.830 -22.110 1.00 27.75 297 ALA A O 1
ATOM 2367 N N . ARG A 1 298 ? 38.172 19.647 -23.123 1.00 29.84 298 ARG A N 1
ATOM 2368 C CA . ARG A 1 298 ? 37.271 18.540 -22.796 1.00 29.84 298 ARG A CA 1
ATOM 2369 C C . ARG A 1 298 ? 37.840 17.354 -23.564 1.00 29.84 298 ARG A C 1
ATOM 2371 O O . ARG A 1 298 ? 37.840 17.382 -24.791 1.00 29.84 298 ARG A O 1
ATOM 2378 N N . ARG A 1 299 ? 38.374 16.351 -22.862 1.00 28.62 299 ARG A N 1
ATOM 2379 C CA . ARG A 1 299 ? 38.490 15.013 -23.439 1.00 28.62 299 ARG A CA 1
ATOM 2380 C C . ARG A 1 299 ? 37.082 14.668 -23.898 1.00 28.62 299 ARG A C 1
ATOM 2382 O O . ARG A 1 299 ? 36.223 14.354 -23.082 1.00 28.62 299 ARG A O 1
ATOM 2389 N N . GLN A 1 300 ? 36.834 14.840 -25.186 1.00 33.09 300 GLN A N 1
ATOM 2390 C CA . GLN A 1 300 ? 35.743 14.188 -25.863 1.00 33.09 300 GLN A CA 1
ATOM 2391 C C . GLN A 1 300 ? 36.158 12.722 -25.801 1.00 33.09 300 GLN A C 1
ATOM 2393 O O . GLN A 1 300 ? 37.023 12.275 -26.551 1.00 33.09 300 GLN A O 1
ATOM 2398 N N . GLU A 1 301 ? 35.708 12.037 -24.751 1.00 29.06 301 GLU A N 1
ATOM 2399 C CA . GLU A 1 301 ? 35.788 10.590 -24.661 1.00 29.06 301 GLU A CA 1
ATOM 2400 C C . GLU A 1 301 ? 35.029 10.066 -25.878 1.00 29.06 301 GLU A C 1
ATOM 2402 O O . GLU A 1 301 ? 33.813 9.923 -25.870 1.00 29.06 301 GLU A O 1
ATOM 2407 N N . SER A 1 302 ? 35.771 9.846 -26.962 1.00 33.06 302 SER A N 1
ATOM 2408 C CA . SER A 1 302 ? 35.409 8.977 -28.074 1.00 33.06 302 SER A CA 1
ATOM 2409 C C . SER A 1 302 ? 35.390 7.542 -27.545 1.00 33.06 302 SER A C 1
ATOM 2411 O O . SER A 1 302 ? 36.191 6.694 -27.933 1.00 33.06 302 SER A O 1
ATOM 2413 N N . THR A 1 303 ? 34.540 7.281 -26.558 1.00 33.25 303 THR A N 1
ATOM 2414 C CA . THR A 1 303 ? 34.184 5.933 -26.157 1.00 33.25 303 THR A CA 1
ATOM 2415 C C . THR A 1 303 ? 33.133 5.497 -27.153 1.00 33.25 303 THR A C 1
ATOM 2417 O O . THR A 1 303 ? 31.970 5.874 -27.018 1.00 33.25 303 THR A O 1
ATOM 2420 N N . HIS A 1 304 ? 33.558 4.746 -28.169 1.00 38.03 304 HIS A N 1
ATOM 2421 C CA . HIS A 1 304 ? 32.651 3.886 -28.923 1.00 38.03 304 HIS A CA 1
ATOM 2422 C C . HIS A 1 304 ? 31.671 3.237 -27.930 1.00 38.03 304 HIS A C 1
ATOM 2424 O O . HIS A 1 304 ? 32.142 2.769 -26.880 1.00 38.03 304 HIS A O 1
ATOM 2430 N N . PRO A 1 305 ? 30.350 3.247 -28.188 1.00 44.91 305 PRO A N 1
ATOM 2431 C CA . PRO A 1 305 ? 29.397 2.559 -27.334 1.00 44.91 305 PRO A CA 1
ATOM 2432 C C . PRO A 1 305 ? 29.904 1.133 -27.130 1.00 44.91 305 PRO A C 1
ATOM 2434 O O . PRO A 1 305 ? 30.128 0.388 -28.081 1.00 44.91 305 PRO A O 1
ATOM 2437 N N . THR A 1 306 ? 30.203 0.750 -25.891 1.00 48.31 306 THR A N 1
ATOM 2438 C CA . THR A 1 306 ? 30.528 -0.645 -25.609 1.00 48.31 306 THR A CA 1
ATOM 2439 C C . THR A 1 306 ? 29.227 -1.419 -25.746 1.00 48.31 306 THR A C 1
ATOM 2441 O O . THR A 1 306 ? 28.452 -1.479 -24.794 1.00 48.31 306 THR A O 1
ATOM 2444 N N . HIS A 1 307 ? 28.986 -1.931 -26.951 1.00 57.53 307 HIS A N 1
ATOM 2445 C CA . HIS A 1 307 ? 27.840 -2.757 -27.309 1.00 57.53 307 HIS A CA 1
ATOM 2446 C C . HIS A 1 307 ? 27.635 -3.851 -26.258 1.00 57.53 307 HIS A C 1
ATOM 2448 O O . HIS A 1 307 ? 28.573 -4.563 -25.882 1.00 57.53 307 HIS A O 1
ATOM 2454 N N . VAL A 1 308 ? 26.416 -3.971 -25.742 1.00 56.34 308 VAL A N 1
ATOM 2455 C CA . VAL A 1 308 ? 26.063 -4.928 -24.675 1.00 56.34 308 VAL A CA 1
ATOM 2456 C C . VAL A 1 308 ? 26.258 -6.370 -25.166 1.00 56.34 308 VAL A C 1
ATOM 2458 O O . VAL A 1 308 ? 26.551 -7.288 -24.396 1.00 56.34 308 VAL A O 1
ATOM 2461 N N . THR A 1 309 ? 26.161 -6.564 -26.483 1.00 55.34 309 THR A N 1
ATOM 2462 C CA . THR A 1 309 ? 26.330 -7.840 -27.183 1.00 55.34 309 THR A CA 1
ATOM 2463 C C . THR A 1 309 ? 27.778 -8.190 -27.517 1.00 55.34 309 THR A C 1
ATOM 2465 O O . THR A 1 309 ? 28.031 -9.279 -28.049 1.00 55.34 309 THR A O 1
ATOM 2468 N N . ASN A 1 310 ? 28.750 -7.332 -27.179 1.00 59.53 310 ASN A N 1
ATOM 2469 C CA . ASN A 1 310 ? 30.144 -7.613 -27.491 1.00 59.53 310 ASN A CA 1
ATOM 2470 C C . ASN A 1 310 ? 30.603 -8.897 -26.785 1.00 59.53 310 ASN A C 1
ATOM 2472 O O . ASN A 1 310 ? 30.545 -9.053 -25.561 1.00 59.53 310 ASN A O 1
ATOM 2476 N N . VAL A 1 311 ? 31.085 -9.838 -27.594 1.00 51.66 311 VAL A N 1
ATOM 2477 C CA . VAL A 1 311 ? 31.261 -11.257 -27.239 1.00 51.66 311 VAL A CA 1
ATOM 2478 C C . VAL A 1 311 ? 32.301 -11.484 -26.128 1.00 51.66 311 VAL A C 1
ATOM 2480 O O . VAL A 1 311 ? 32.438 -12.598 -25.639 1.00 51.66 311 VAL A O 1
ATOM 2483 N N . GLY A 1 312 ? 33.042 -10.454 -25.712 1.00 55.62 312 GLY A N 1
ATOM 2484 C CA . GLY A 1 312 ? 34.043 -10.532 -24.644 1.00 55.62 312 GLY A CA 1
ATOM 2485 C C . GLY A 1 312 ? 33.527 -10.252 -23.226 1.00 55.62 312 GLY A C 1
ATOM 2486 O O . GLY A 1 312 ? 34.267 -10.505 -22.279 1.00 55.62 312 GLY A O 1
ATOM 2487 N N . GLY A 1 313 ? 32.300 -9.736 -23.067 1.00 65.69 313 GLY A N 1
ATOM 2488 C CA . GLY A 1 313 ? 31.781 -9.237 -21.784 1.00 65.69 313 GLY A CA 1
ATOM 2489 C C . GLY A 1 313 ? 30.454 -9.867 -21.352 1.00 65.69 313 GLY A C 1
ATOM 2490 O O . GLY A 1 313 ? 30.360 -11.082 -21.157 1.00 65.69 313 GLY A O 1
ATOM 2491 N N . GLU A 1 314 ? 29.426 -9.029 -21.189 1.00 69.50 314 GLU A N 1
ATOM 2492 C CA . GLU A 1 314 ? 28.106 -9.408 -20.658 1.00 69.50 314 GLU A CA 1
ATOM 2493 C C . GLU A 1 314 ? 27.424 -10.526 -21.447 1.00 69.50 314 GLU A C 1
ATOM 2495 O O . GLU A 1 314 ? 26.797 -11.392 -20.845 1.00 69.50 314 GLU A O 1
ATOM 2500 N N . ALA A 1 315 ? 27.616 -10.582 -22.766 1.00 71.12 315 ALA A N 1
ATOM 2501 C CA . ALA A 1 315 ? 27.085 -11.655 -23.603 1.00 71.12 315 ALA A CA 1
ATOM 2502 C C . ALA A 1 315 ? 27.586 -13.052 -23.182 1.00 71.12 315 ALA A C 1
ATOM 2504 O O . ALA A 1 315 ? 26.809 -14.006 -23.141 1.00 71.12 315 ALA A O 1
ATOM 2505 N N . CYS A 1 316 ? 28.869 -13.193 -22.822 1.00 73.81 316 CYS A N 1
ATOM 2506 C CA . CYS A 1 316 ? 29.402 -14.466 -22.323 1.00 73.81 316 CYS A CA 1
ATOM 2507 C C . CYS A 1 316 ? 28.824 -14.824 -20.950 1.00 73.81 316 CYS A C 1
ATOM 2509 O O . CYS A 1 316 ? 28.492 -15.987 -20.708 1.00 73.81 316 CYS A O 1
ATOM 2511 N N . LEU A 1 317 ? 28.691 -13.831 -20.064 1.00 78.31 317 LEU A N 1
ATOM 2512 C CA . LEU A 1 317 ? 28.126 -14.035 -18.733 1.00 78.31 317 LEU A CA 1
ATOM 2513 C C . LEU A 1 317 ? 26.650 -14.443 -18.826 1.00 78.31 317 LEU A C 1
ATOM 2515 O O . LEU A 1 317 ? 26.269 -15.420 -18.196 1.00 78.31 317 LEU A O 1
ATOM 2519 N N . ALA A 1 318 ? 25.869 -13.785 -19.685 1.00 77.69 318 ALA A N 1
ATOM 2520 C CA . ALA A 1 318 ? 24.463 -14.086 -19.945 1.00 77.69 318 ALA A CA 1
ATOM 2521 C C . ALA A 1 318 ? 24.246 -15.517 -20.471 1.00 77.69 318 ALA A C 1
ATOM 2523 O O . ALA A 1 318 ? 23.337 -16.217 -20.031 1.00 77.69 318 ALA A O 1
ATOM 2524 N N . ILE A 1 319 ? 25.103 -15.998 -21.381 1.00 77.06 319 ILE A N 1
ATOM 2525 C CA . ILE A 1 319 ? 25.040 -17.386 -21.873 1.00 77.06 319 ILE A CA 1
ATOM 2526 C C . ILE A 1 319 ? 25.352 -18.372 -20.742 1.00 77.06 319 ILE A C 1
ATOM 2528 O O . ILE A 1 319 ? 24.687 -19.403 -20.612 1.00 77.06 319 ILE A O 1
ATOM 2532 N N . HIS A 1 320 ? 26.366 -18.070 -19.927 1.00 79.38 320 HIS A N 1
ATOM 2533 C CA . HIS A 1 320 ? 26.765 -18.929 -18.818 1.00 79.38 320 HIS A CA 1
ATOM 2534 C C . HIS A 1 320 ? 25.675 -19.012 -17.744 1.00 79.38 320 HIS A C 1
ATOM 2536 O O . HIS A 1 320 ? 25.327 -20.112 -17.313 1.00 79.38 320 HIS A O 1
ATOM 2542 N N . THR A 1 321 ? 25.093 -17.877 -17.355 1.00 82.25 321 THR A N 1
ATOM 2543 C CA . THR A 1 321 ? 24.027 -17.813 -16.351 1.00 82.25 321 THR A CA 1
ATOM 2544 C C . THR A 1 321 ? 22.733 -18.458 -16.848 1.00 82.25 321 THR A C 1
ATOM 2546 O O . THR A 1 321 ? 22.151 -19.270 -16.128 1.00 82.25 321 THR A O 1
ATOM 2549 N N . ALA A 1 322 ? 22.335 -18.225 -18.105 1.00 82.94 322 ALA A N 1
ATOM 2550 C CA . ALA A 1 322 ? 21.196 -18.915 -18.718 1.00 82.94 322 ALA A CA 1
ATOM 2551 C C . ALA A 1 322 ? 21.384 -20.440 -18.742 1.00 82.94 322 ALA A C 1
ATOM 2553 O O . ALA A 1 322 ? 20.451 -21.191 -18.450 1.00 82.94 322 ALA A O 1
ATOM 2554 N N . ALA A 1 323 ? 22.594 -20.917 -19.057 1.00 82.06 323 ALA A N 1
ATOM 2555 C CA . ALA A 1 323 ? 22.902 -22.344 -19.063 1.00 82.06 323 ALA A CA 1
ATOM 2556 C C . ALA A 1 323 ? 22.853 -22.961 -17.654 1.00 82.06 323 ALA A C 1
ATOM 2558 O O . ALA A 1 323 ? 22.325 -24.064 -17.501 1.00 82.06 323 ALA A O 1
ATOM 2559 N N . ILE A 1 324 ? 23.351 -22.254 -16.631 1.00 85.62 324 ILE A N 1
ATOM 2560 C CA . ILE A 1 324 ? 23.273 -22.686 -15.224 1.00 85.62 324 ILE A CA 1
ATOM 2561 C C . ILE A 1 324 ? 21.814 -22.799 -14.762 1.00 85.62 324 ILE A C 1
ATOM 2563 O O . ILE A 1 324 ? 21.458 -23.781 -14.112 1.00 85.62 324 ILE A O 1
ATOM 2567 N N . ASN A 1 325 ? 20.963 -21.842 -15.140 1.00 82.75 325 ASN A N 1
ATOM 2568 C CA . ASN A 1 325 ? 19.551 -21.812 -14.744 1.00 82.75 325 ASN A CA 1
ATOM 2569 C C . ASN A 1 325 ? 18.647 -22.731 -15.590 1.00 82.75 325 ASN A C 1
ATOM 2571 O O . ASN A 1 325 ? 17.442 -22.802 -15.362 1.00 82.75 325 ASN A O 1
ATOM 2575 N N . GLY A 1 326 ? 19.209 -23.477 -16.549 1.00 79.88 326 GLY A N 1
ATOM 2576 C CA . GLY A 1 326 ? 18.462 -24.429 -17.378 1.00 79.88 326 GLY A CA 1
ATOM 2577 C C . GLY A 1 326 ? 17.707 -23.799 -18.554 1.00 79.88 326 GLY A C 1
ATOM 2578 O O . GLY A 1 326 ? 16.941 -24.487 -19.231 1.00 79.88 326 GLY A O 1
ATOM 2579 N N . HIS A 1 327 ? 17.951 -22.524 -18.856 1.00 81.88 327 HIS A N 1
ATOM 2580 C CA . HIS A 1 327 ? 17.354 -21.794 -19.976 1.00 81.88 327 HIS A CA 1
ATOM 2581 C C . HIS A 1 327 ? 18.142 -22.030 -21.273 1.00 81.88 327 HIS A C 1
ATOM 2583 O O . HIS A 1 327 ? 18.778 -21.137 -21.838 1.00 81.88 327 HIS A O 1
ATOM 2589 N N . LEU A 1 328 ? 18.098 -23.272 -21.766 1.00 74.69 328 LEU A N 1
ATOM 2590 C CA . LEU A 1 328 ? 18.851 -23.704 -22.951 1.00 74.69 328 LEU A CA 1
ATOM 2591 C C . LEU A 1 328 ? 18.467 -22.945 -24.229 1.00 74.69 328 LEU A C 1
ATOM 2593 O O . LEU A 1 328 ? 19.299 -22.826 -25.125 1.00 74.69 328 LEU A O 1
ATOM 2597 N N . ASP A 1 329 ? 17.241 -22.435 -24.329 1.00 74.44 329 ASP A N 1
ATOM 2598 C CA . ASP A 1 329 ? 16.775 -21.701 -25.512 1.00 74.44 329 ASP A CA 1
ATOM 2599 C C . ASP A 1 329 ? 17.410 -20.306 -25.613 1.00 74.44 329 ASP A C 1
ATOM 2601 O O . ASP A 1 329 ? 17.747 -19.864 -26.712 1.00 74.44 329 ASP A O 1
ATOM 2605 N N . VAL A 1 330 ? 17.675 -19.668 -24.466 1.00 72.25 330 VAL A N 1
ATOM 2606 C CA . VAL A 1 330 ? 18.434 -18.412 -24.372 1.00 72.25 330 VAL A CA 1
ATOM 2607 C C . VAL A 1 330 ? 19.916 -18.670 -24.655 1.00 72.25 330 VAL A C 1
ATOM 2609 O O . VAL A 1 330 ? 20.515 -17.990 -25.483 1.00 72.25 330 VAL A O 1
ATOM 2612 N N . ALA A 1 331 ? 20.496 -19.724 -24.068 1.00 65.81 331 ALA A N 1
ATOM 2613 C CA . ALA A 1 331 ? 21.910 -20.068 -24.257 1.00 65.81 331 ALA A CA 1
ATOM 2614 C C . ALA A 1 331 ? 22.260 -20.517 -25.694 1.00 65.81 331 ALA A C 1
ATOM 2616 O O . ALA A 1 331 ? 23.386 -20.327 -26.153 1.00 65.81 331 ALA A O 1
ATOM 2617 N N . LYS A 1 332 ? 21.310 -21.124 -26.423 1.00 64.50 332 LYS A N 1
ATOM 2618 C CA . LYS A 1 332 ? 21.500 -21.568 -27.818 1.00 64.50 332 LYS A CA 1
ATOM 2619 C C . LYS A 1 332 ? 21.461 -20.425 -28.828 1.00 64.50 332 LYS A C 1
ATOM 2621 O O . LYS A 1 332 ? 21.986 -20.589 -29.933 1.00 64.50 332 LYS A O 1
ATOM 2626 N N . LYS A 1 333 ? 20.838 -19.290 -28.498 1.00 61.69 333 LYS A N 1
ATOM 2627 C CA . LYS A 1 333 ? 20.777 -18.139 -29.400 1.00 61.69 333 LYS A CA 1
ATOM 2628 C C . LYS A 1 333 ? 22.111 -17.399 -29.400 1.00 61.69 333 LYS A C 1
ATOM 2630 O O . LYS A 1 333 ? 22.329 -16.414 -28.710 1.00 61.69 333 LYS A O 1
ATOM 2635 N N . HIS A 1 334 ? 23.014 -17.897 -30.235 1.00 51.34 334 HIS A N 1
ATOM 2636 C CA . HIS A 1 334 ? 24.244 -17.211 -30.591 1.00 51.34 334 HIS A CA 1
ATOM 2637 C C . HIS A 1 334 ? 23.902 -15.928 -31.382 1.00 51.34 334 HIS A C 1
ATOM 2639 O O . HIS A 1 334 ? 23.102 -16.013 -32.323 1.00 51.34 334 HIS A O 1
ATOM 2645 N N . PRO A 1 335 ? 24.584 -14.788 -31.146 1.00 49.59 335 PRO A N 1
ATOM 2646 C CA . PRO A 1 335 ? 24.512 -13.623 -32.040 1.00 49.59 335 PRO A CA 1
ATOM 2647 C C . PRO A 1 335 ? 24.880 -13.942 -33.508 1.00 49.59 335 PRO A C 1
ATOM 2649 O O . PRO A 1 335 ? 24.562 -13.198 -34.417 1.00 49.59 335 PRO A O 1
ATOM 2652 N N . ARG A 1 336 ? 25.470 -15.104 -33.822 1.00 36.84 336 ARG A N 1
ATOM 2653 C CA . ARG A 1 336 ? 25.921 -15.462 -35.181 1.00 36.84 336 ARG A CA 1
ATOM 2654 C C . ARG A 1 336 ? 24.835 -15.863 -36.195 1.00 36.84 336 ARG A C 1
ATOM 2656 O O . ARG A 1 336 ? 25.192 -16.195 -37.323 1.00 36.84 336 ARG A O 1
ATOM 2663 N N . SER A 1 337 ? 23.545 -15.865 -35.852 1.00 34.69 337 SER A N 1
ATOM 2664 C CA . SER A 1 337 ? 22.502 -16.372 -36.771 1.00 34.69 337 SER A CA 1
ATOM 2665 C C . SER A 1 337 ? 21.961 -15.355 -37.789 1.00 34.69 337 SER A C 1
ATOM 2667 O O . SER A 1 337 ? 21.318 -15.772 -38.746 1.00 34.69 337 SER A O 1
ATOM 2669 N N . HIS A 1 338 ? 22.257 -14.058 -37.650 1.00 37.50 338 HIS A N 1
ATOM 2670 C CA . HIS A 1 338 ? 21.818 -13.015 -38.591 1.00 37.50 338 HIS A CA 1
ATOM 2671 C C . HIS A 1 338 ? 22.910 -12.604 -39.595 1.00 37.50 338 HIS A C 1
ATOM 2673 O O . HIS A 1 338 ? 22.967 -11.465 -40.046 1.00 37.50 338 HIS A O 1
ATOM 2679 N N . ARG A 1 339 ? 23.756 -13.543 -40.048 1.00 34.22 339 ARG A N 1
ATOM 2680 C CA . ARG A 1 339 ? 24.370 -13.365 -41.372 1.00 34.22 339 ARG A CA 1
ATOM 2681 C C . ARG A 1 339 ? 23.263 -13.559 -42.401 1.00 34.22 339 ARG A C 1
ATOM 2683 O O . ARG A 1 339 ? 22.949 -14.691 -42.765 1.00 34.22 339 ARG A O 1
ATOM 2690 N N . ARG A 1 340 ? 22.679 -12.444 -42.859 1.00 34.88 340 ARG A N 1
ATOM 2691 C CA . ARG A 1 340 ? 22.000 -12.360 -44.155 1.00 34.88 340 ARG A CA 1
ATOM 2692 C C . ARG A 1 340 ? 22.845 -13.151 -45.148 1.00 34.88 340 ARG A C 1
ATOM 2694 O O . ARG A 1 340 ? 23.969 -12.772 -45.464 1.00 34.88 340 ARG A O 1
ATOM 2701 N N . THR A 1 341 ? 22.314 -14.270 -45.616 1.00 33.22 341 THR A N 1
ATOM 2702 C CA . THR A 1 341 ? 22.762 -14.888 -46.854 1.00 33.22 341 THR A CA 1
ATOM 2703 C C . THR A 1 341 ? 22.381 -13.923 -47.973 1.00 33.22 341 THR A C 1
ATOM 2705 O O . THR A 1 341 ? 21.331 -14.070 -48.596 1.00 33.22 341 THR A O 1
ATOM 2708 N N . SER A 1 342 ? 23.187 -12.882 -48.184 1.00 31.84 342 SER A N 1
ATOM 2709 C CA . SER A 1 342 ? 23.253 -12.203 -49.469 1.00 31.84 342 SER A CA 1
ATOM 2710 C C . SER A 1 342 ? 23.829 -13.222 -50.444 1.00 31.84 342 SER A C 1
ATOM 2712 O O . SER A 1 342 ? 25.017 -13.545 -50.431 1.00 31.84 342 SER A O 1
ATOM 2714 N N . GLY A 1 343 ? 22.920 -13.839 -51.198 1.00 32.56 343 GLY A N 1
ATOM 2715 C CA . GLY A 1 343 ? 23.260 -14.684 -52.325 1.00 32.56 343 GLY A CA 1
ATOM 2716 C C . GLY A 1 343 ? 24.098 -13.897 -53.326 1.00 32.56 343 GLY A C 1
ATOM 2717 O O . GLY A 1 343 ? 23.809 -12.734 -53.607 1.00 32.56 343 GLY A O 1
ATOM 2718 N N . SER A 1 344 ? 25.149 -14.575 -53.780 1.00 32.53 344 SER A N 1
ATOM 2719 C CA . SER A 1 344 ? 25.932 -14.300 -54.984 1.00 32.53 344 SER A CA 1
ATOM 2720 C C . SER A 1 344 ? 25.078 -13.999 -56.210 1.00 32.53 344 SER A C 1
ATOM 2722 O O . SER A 1 344 ? 23.948 -14.530 -56.295 1.00 32.53 344 SER A O 1
#

Radius of gyration: 32.5 Å; chains: 1; bounding box: 83×56×101 Å

Organism: Phytophthora sojae (strain P6497) (NCBI:txid1094619)

Sequence (344 aa):
PLLVVALLFRSKPGFGSLPHVVDSVSAFLDSSVQLPLSKASKFGSLALLNRIWHCRLDLEAEVNAPWSIRSLLRCEVHYERFQFTGALIEAVKRRDMAMSRWLFEHFTEFWVTESIVEAAVSVGDMDILRYFAEHDESGADASDRRVAADQQRPLRLVCWGYQDMAKAAEARHIDVVRWLRDKAVENERNAVEAMEAAVANGDLELVELMEQITGVQPVSHYFTAAVHGPIALLERMAEDFVISAKMTLGALVTTAEKGDLETVRWLIERDWNDEDLDSDDGYNDWEDDDYGYGWGARRQESTHPTHVTNVGGEACLAIHTAAINGHLDVAKKHPRSHRRTSGS

InterPro domains:
  IPR036770 Ankyrin repeat-containing domain superfamily [G3DSA:1.25.40.20] (18-334)
  IPR036770 Ankyrin repeat-containing domain superfamily [SSF48403] (87-332)
  IPR052050 Secreted Effector and Ankyrin Repeat [PTHR46586] (37-332)

Foldseek 3Di:
DDPVLVVVQVVDPPCPVPVVVSVVVVLVPPPLLLDQLLVVLLVVDPVSNVSNQPNPPQVVPPPCRDDGSSCCCVPPPVSVQVSLQSSLLSCLLVLPVVSNVVSCVVVLAHAADQVSLLSNLLSLNPVVVVVNVVLACVVPDPVNVVVCVVVVNRRYHYDNDQCNLLSNLLSVNLVSNVVVQVSCPVDNHPLPSNLLSNLLQQPVVSNVVSCVRPVDHSLQNLLSNLQRHDVVVNVVSVVVDDHALVSCPCSLQNCLLVLVQVSNVVLLVVLVVVVVVVPDDPPPDDDDDDDDDDDDPPVPPPPDRPRCCDPVPNVVNSLVSNVVNVSVVNNVDDSPPPPPPPDD

Secondary structure (DSSP, 8-state):
--HHHHHHHHTSTTSTT-HHHHHHHHHHS--GGGS-HHHHHTTT-HHHHHHHHH--TTSS-TT-PPP-HHHHHHH-HHHHHHHHHHHHHHHHHTT-HHHHHHHHHH-TT--B-HHHHHHHHHHT-HHHHHHHHHS--TT--HHHHHHHHHTT-----B---TTHHHHHHHTT-HHHHHHHHHTT--S---HHHHHHHHHHHT-HHHHHHHHHHH---GGGGHHHHHHHS-HHHHHHHHHHSPPPHHHHTTHHHHHHHHT-HHHHHHHHHHHHHHHTTS-S---------------------------TT-TTTHHHHHHHHHHHTT-HHHHH--GGGG------